Protein AF-A0A5S4FRE8-F1 (afdb_monomer)

Organism: NCBI:txid103838

pLDDT: mean 89.12, std 17.04, range [29.25, 98.88]

Mean predicted aligned error: 7.67 Å

Sequence (215 aa):
MIMRVVAGAAAGFIVFSGTAAADPITAAELIANDLYKAGKLAKTSCTAKKGTTKAATEKYIRTLVGCLGKAWRKDAVKVEISYHKDGKKKYKSWPFVTGEGIYVGLADDWVKTKNELPVFHAMASVYGEVVQVQTGIATAAKTLDYGGDEKLLEQQERRYSYQQDCLAGAAAKALGRPAKGWKLKGNQLYWFDQGYKAGGPSACNTWKASASKVA

Structure (mmCIF, N/CA/C/O backbone):
data_AF-A0A5S4FRE8-F1
#
_entry.id   AF-A0A5S4FRE8-F1
#
loop_
_atom_site.group_PDB
_atom_site.id
_atom_site.type_symbol
_atom_site.label_atom_id
_atom_site.label_alt_id
_atom_site.label_comp_id
_atom_site.label_asym_id
_atom_site.label_entity_id
_atom_site.label_seq_id
_atom_site.pdbx_PDB_ins_code
_atom_site.Cartn_x
_atom_site.Cartn_y
_atom_site.Cartn_z
_atom_site.occupancy
_atom_site.B_iso_or_equiv
_atom_site.auth_seq_id
_atom_site.auth_comp_id
_atom_site.auth_asym_id
_atom_site.auth_atom_id
_atom_site.pdbx_PDB_model_num
ATOM 1 N N . MET A 1 1 ? 19.347 59.392 -56.491 1.00 36.81 1 MET A N 1
ATOM 2 C CA . MET A 1 1 ? 19.377 58.005 -57.016 1.00 36.81 1 MET A CA 1
AT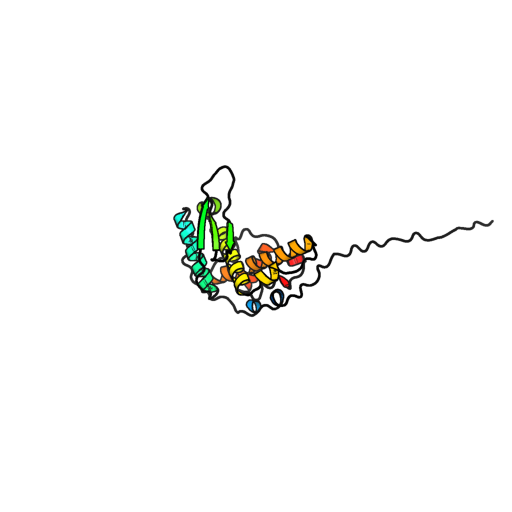OM 3 C C . MET A 1 1 ? 20.790 57.494 -56.767 1.00 36.81 1 MET A C 1
ATOM 5 O O . MET A 1 1 ? 21.702 58.148 -57.232 1.00 36.81 1 MET A O 1
ATOM 9 N N . ILE A 1 2 ? 21.096 56.484 -55.954 1.00 37.16 2 ILE A N 1
ATOM 10 C CA . ILE A 1 2 ? 20.452 55.194 -55.679 1.00 37.16 2 ILE A CA 1
ATOM 11 C C . ILE A 1 2 ? 20.718 54.832 -54.201 1.00 37.16 2 ILE A C 1
ATOM 13 O O . ILE A 1 2 ? 21.856 54.908 -53.747 1.00 37.16 2 ILE A O 1
ATOM 17 N N . MET A 1 3 ? 19.673 54.437 -53.465 1.00 29.25 3 MET A N 1
ATOM 18 C CA . MET A 1 3 ? 19.779 53.797 -52.146 1.00 29.25 3 MET A CA 1
ATOM 19 C C . MET A 1 3 ? 20.327 52.375 -52.317 1.00 29.25 3 MET A C 1
ATOM 21 O O . MET A 1 3 ? 19.825 51.624 -53.150 1.00 29.25 3 MET A O 1
ATOM 25 N N . ARG A 1 4 ? 21.309 51.977 -51.502 1.00 35.88 4 ARG A N 1
ATOM 26 C CA . ARG A 1 4 ? 21.661 50.566 -51.297 1.00 35.88 4 ARG A CA 1
ATOM 27 C C . ARG A 1 4 ? 21.275 50.165 -49.879 1.00 35.88 4 ARG A C 1
ATOM 29 O O . ARG A 1 4 ? 21.897 50.583 -48.910 1.00 35.88 4 ARG A O 1
ATOM 36 N N . VAL A 1 5 ? 20.204 49.384 -49.802 1.00 41.38 5 VAL A N 1
ATOM 37 C CA . VAL A 1 5 ? 19.723 48.687 -48.609 1.00 41.38 5 VAL A CA 1
ATOM 38 C C . VAL A 1 5 ? 20.681 47.532 -48.321 1.00 41.38 5 VAL A C 1
ATOM 40 O O . VAL A 1 5 ? 20.896 46.688 -49.189 1.00 41.38 5 VAL A O 1
ATOM 43 N N . VAL A 1 6 ? 21.250 47.487 -47.117 1.00 46.06 6 VAL A N 1
ATOM 44 C CA . VAL A 1 6 ? 21.934 46.295 -46.602 1.00 46.06 6 VAL A CA 1
ATOM 45 C C . VAL A 1 6 ? 20.900 45.483 -45.828 1.00 46.06 6 VAL A C 1
ATOM 47 O O . VAL A 1 6 ? 20.432 45.900 -44.772 1.00 46.06 6 VAL A O 1
ATOM 50 N N . ALA A 1 7 ? 20.520 44.339 -46.391 1.00 44.25 7 ALA A N 1
ATOM 51 C CA . ALA A 1 7 ? 19.817 43.269 -45.697 1.00 44.25 7 ALA A CA 1
ATOM 52 C C . ALA A 1 7 ? 20.855 42.266 -45.169 1.00 44.25 7 ALA A C 1
ATOM 54 O O . ALA A 1 7 ? 21.810 41.952 -45.878 1.00 44.25 7 ALA A O 1
ATOM 55 N N . GLY A 1 8 ? 20.677 41.750 -43.949 1.00 38.62 8 GLY A N 1
ATOM 56 C CA . GLY A 1 8 ? 21.620 40.786 -43.374 1.00 38.62 8 GLY A CA 1
ATOM 57 C C . GLY A 1 8 ? 21.205 40.203 -42.024 1.00 38.62 8 GLY A C 1
ATOM 58 O O . GLY A 1 8 ? 21.810 40.524 -41.014 1.00 38.62 8 GLY A O 1
ATOM 59 N N . ALA A 1 9 ? 20.159 39.372 -42.055 1.00 43.47 9 ALA A N 1
ATOM 60 C CA . ALA A 1 9 ? 19.826 38.256 -41.157 1.00 43.47 9 ALA A CA 1
ATOM 61 C C . ALA A 1 9 ? 20.097 38.382 -39.637 1.00 43.47 9 ALA A C 1
ATOM 63 O O . ALA A 1 9 ? 21.183 38.086 -39.143 1.00 43.47 9 ALA A O 1
ATOM 64 N N . ALA A 1 10 ? 19.030 38.633 -38.871 1.00 45.00 10 ALA A N 1
ATOM 65 C CA . ALA A 1 10 ? 18.949 38.203 -37.478 1.00 45.00 10 ALA A CA 1
ATOM 66 C C . ALA A 1 10 ? 18.818 36.668 -37.441 1.00 45.00 10 ALA A C 1
ATOM 68 O O . ALA A 1 10 ? 17.774 36.118 -37.793 1.00 45.00 10 ALA A O 1
ATOM 69 N N . ALA A 1 11 ? 19.884 35.970 -37.047 1.00 50.75 11 ALA A N 1
ATOM 70 C CA . ALA A 1 11 ? 19.830 34.545 -36.746 1.00 50.75 11 ALA A CA 1
ATOM 71 C C . ALA A 1 11 ? 18.976 34.342 -35.484 1.00 50.75 11 ALA A C 1
ATOM 73 O O . ALA A 1 11 ? 19.415 34.605 -34.364 1.00 50.75 11 ALA A O 1
ATOM 74 N N . GLY A 1 12 ? 17.724 33.926 -35.673 1.00 45.12 12 GLY A N 1
ATOM 75 C CA . GLY A 1 12 ? 16.844 33.534 -34.582 1.00 45.12 12 GLY A CA 1
ATOM 76 C C . GLY A 1 12 ? 17.385 32.279 -33.904 1.00 45.12 12 GLY A C 1
ATOM 77 O O . GLY A 1 12 ? 17.397 31.205 -34.501 1.00 45.12 12 GLY A O 1
ATOM 78 N N . PHE A 1 13 ? 17.809 32.406 -32.648 1.00 47.31 13 PHE A N 1
ATOM 79 C CA . PHE A 1 13 ? 17.979 31.259 -31.765 1.00 47.31 13 PHE A CA 1
ATOM 80 C C . PHE A 1 13 ? 16.599 30.638 -31.527 1.00 47.31 13 PHE A C 1
ATOM 82 O O . PHE A 1 13 ? 15.819 31.116 -30.703 1.00 47.31 13 PHE A O 1
ATOM 89 N N . ILE A 1 14 ? 16.282 29.572 -32.263 1.00 48.44 14 ILE A N 1
ATOM 90 C CA . ILE A 1 14 ? 15.184 28.679 -31.900 1.00 48.44 14 ILE A CA 1
ATOM 91 C C . ILE A 1 14 ? 15.650 27.939 -30.648 1.00 48.44 14 ILE A C 1
ATOM 93 O O . ILE A 1 14 ? 16.371 26.945 -30.719 1.00 48.44 14 ILE A O 1
ATOM 97 N N . VAL A 1 15 ? 15.264 28.454 -29.482 1.00 46.41 15 VAL A N 1
ATOM 98 C CA . VAL A 1 15 ? 15.324 27.693 -28.239 1.00 46.41 15 VAL A CA 1
ATOM 99 C C . VAL A 1 15 ? 14.286 26.588 -28.387 1.00 46.41 15 VAL A C 1
ATOM 101 O O . VAL A 1 15 ? 13.097 26.801 -28.155 1.00 46.41 15 VAL A O 1
ATOM 104 N N . PHE A 1 16 ? 14.719 25.404 -28.821 1.00 45.34 16 PHE A N 1
ATOM 105 C CA . PHE A 1 16 ? 13.930 24.199 -28.626 1.00 45.34 16 PHE A CA 1
ATOM 106 C C . PHE A 1 16 ? 13.780 24.028 -27.116 1.00 45.34 16 PHE A C 1
ATOM 108 O O . PHE A 1 16 ? 14.682 23.551 -26.432 1.00 45.34 16 PHE A O 1
ATOM 115 N N . SER A 1 17 ? 12.634 24.448 -26.581 1.00 48.47 17 SER A N 1
ATOM 116 C CA . SER A 1 17 ? 12.147 23.987 -25.289 1.00 48.47 17 SER A CA 1
ATOM 117 C C . SER A 1 17 ? 11.817 22.506 -25.446 1.00 48.47 17 SER A C 1
ATOM 119 O O . SER A 1 17 ? 10.658 22.124 -25.586 1.00 48.47 17 SER A O 1
ATOM 121 N N . GLY A 1 18 ? 12.853 21.668 -25.515 1.00 42.59 18 GLY A N 1
ATOM 122 C CA . GLY A 1 18 ? 12.693 20.234 -25.404 1.00 42.59 18 GLY A CA 1
ATOM 123 C C . GLY A 1 18 ? 12.021 19.986 -24.066 1.00 42.59 18 GLY A C 1
ATOM 124 O O . GLY A 1 18 ? 12.625 20.184 -23.014 1.00 42.59 18 GLY A O 1
ATOM 125 N N . THR A 1 19 ? 10.747 19.601 -24.091 1.00 45.06 19 THR A N 1
ATOM 126 C CA . THR A 1 19 ? 10.165 18.861 -22.980 1.00 45.06 19 THR A CA 1
ATOM 127 C C . THR A 1 19 ? 11.124 17.712 -22.733 1.00 45.06 19 THR A C 1
ATOM 129 O O . THR A 1 19 ? 11.264 16.868 -23.618 1.00 45.06 19 THR A O 1
ATOM 132 N N . ALA A 1 20 ? 11.836 17.730 -21.606 1.00 47.81 20 ALA A N 1
ATOM 133 C CA . ALA A 1 20 ? 12.673 16.620 -21.187 1.00 47.81 20 ALA A CA 1
ATOM 134 C C . ALA A 1 20 ? 11.762 15.392 -21.099 1.00 47.81 20 ALA A C 1
ATOM 136 O O . ALA A 1 20 ? 11.024 15.203 -20.130 1.00 47.81 20 ALA A O 1
ATOM 137 N N . ALA A 1 21 ? 11.710 14.622 -22.182 1.00 49.38 21 ALA A N 1
ATOM 138 C CA . ALA A 1 21 ? 11.146 13.299 -22.158 1.00 49.38 21 ALA A CA 1
ATOM 139 C C . ALA A 1 21 ? 12.103 12.526 -21.262 1.00 49.38 21 ALA A C 1
ATOM 141 O O . ALA A 1 21 ? 13.250 12.313 -21.639 1.00 49.38 21 ALA A O 1
ATOM 142 N N . ALA A 1 22 ? 11.662 12.223 -20.040 1.00 56.53 22 ALA A N 1
ATOM 143 C CA . ALA A 1 22 ? 12.383 11.310 -19.171 1.00 56.53 22 ALA A CA 1
ATOM 144 C C . ALA A 1 22 ? 12.731 10.067 -19.996 1.00 56.53 22 ALA A C 1
ATOM 146 O O . ALA A 1 22 ? 11.837 9.522 -20.659 1.00 56.53 22 ALA A O 1
ATOM 147 N N . ASP A 1 23 ? 14.005 9.673 -19.990 1.00 60.84 23 ASP A N 1
ATOM 148 C CA . ASP A 1 23 ? 14.452 8.499 -20.727 1.00 60.84 23 ASP A CA 1
ATOM 149 C C . ASP A 1 23 ? 13.537 7.310 -20.402 1.00 60.84 23 ASP A C 1
ATOM 151 O O . ASP A 1 23 ? 13.121 7.127 -19.247 1.00 60.84 23 ASP A O 1
ATOM 155 N N . PRO A 1 24 ? 13.138 6.523 -21.415 1.00 70.44 24 PRO A N 1
ATOM 156 C CA . PRO A 1 24 ? 12.216 5.425 -21.197 1.00 70.44 24 PRO A CA 1
ATOM 157 C C . PRO A 1 24 ? 12.827 4.435 -20.203 1.00 70.44 24 PRO A C 1
ATOM 159 O O . PRO A 1 24 ? 13.940 3.955 -20.389 1.00 70.44 24 PRO A O 1
ATOM 162 N N . ILE A 1 25 ? 12.078 4.096 -19.151 1.00 83.19 25 ILE A N 1
ATOM 163 C CA . ILE A 1 25 ? 12.500 3.090 -18.172 1.00 83.19 25 ILE A CA 1
ATOM 164 C C . ILE A 1 25 ? 12.567 1.735 -18.878 1.00 83.19 25 ILE A C 1
ATOM 166 O O . ILE A 1 25 ? 11.541 1.214 -19.320 1.00 83.19 25 ILE A O 1
ATOM 170 N N . THR A 1 26 ? 13.765 1.161 -18.982 1.00 85.12 26 THR A N 1
ATOM 1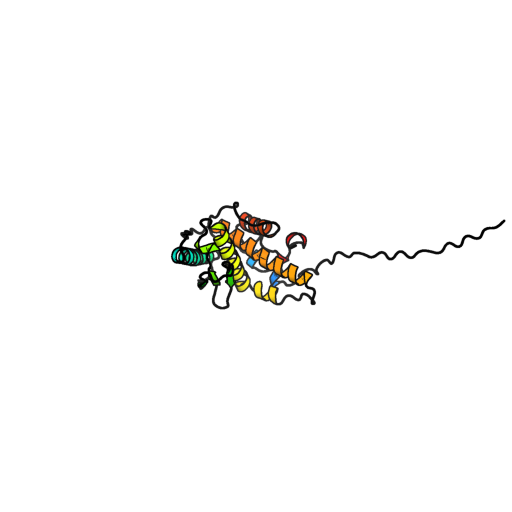71 C CA . THR A 1 26 ? 14.003 -0.104 -19.700 1.00 85.12 26 THR A CA 1
ATOM 172 C C . THR A 1 26 ? 14.194 -1.312 -18.781 1.00 85.12 26 THR A C 1
ATOM 174 O O . THR A 1 26 ? 14.112 -2.442 -19.260 1.00 85.12 26 THR A O 1
ATOM 177 N N . ALA A 1 27 ? 14.392 -1.106 -17.472 1.00 90.81 27 ALA A N 1
ATOM 178 C CA . ALA A 1 27 ? 14.620 -2.179 -16.500 1.00 90.81 27 ALA A CA 1
ATOM 179 C C . ALA A 1 27 ? 13.470 -3.206 -16.498 1.00 90.81 27 ALA A C 1
ATOM 181 O O . ALA A 1 27 ? 12.323 -2.889 -16.154 1.00 90.81 27 ALA A O 1
ATOM 182 N N . ALA A 1 28 ? 13.777 -4.447 -16.886 1.00 91.94 28 ALA A N 1
ATOM 183 C CA . ALA A 1 28 ? 12.792 -5.506 -17.104 1.00 91.94 28 ALA A CA 1
ATOM 184 C C . ALA A 1 28 ? 12.031 -5.867 -15.817 1.00 91.94 28 ALA A C 1
ATOM 186 O O . ALA A 1 28 ? 10.822 -6.103 -15.853 1.00 91.94 28 ALA A O 1
ATOM 187 N N . GLU A 1 29 ? 12.709 -5.819 -14.674 1.00 94.31 29 GLU A N 1
ATOM 188 C CA . GLU A 1 29 ? 12.168 -6.045 -13.334 1.00 94.31 29 GLU A CA 1
ATOM 189 C C . GLU A 1 29 ? 11.052 -5.058 -12.984 1.00 94.31 29 GLU A C 1
ATOM 191 O O . GLU A 1 29 ? 10.167 -5.392 -12.196 1.00 94.31 29 GLU A O 1
ATOM 196 N N . LEU A 1 30 ? 11.065 -3.864 -13.587 1.00 96.19 30 LEU A N 1
ATOM 197 C CA . LEU A 1 30 ? 10.068 -2.818 -1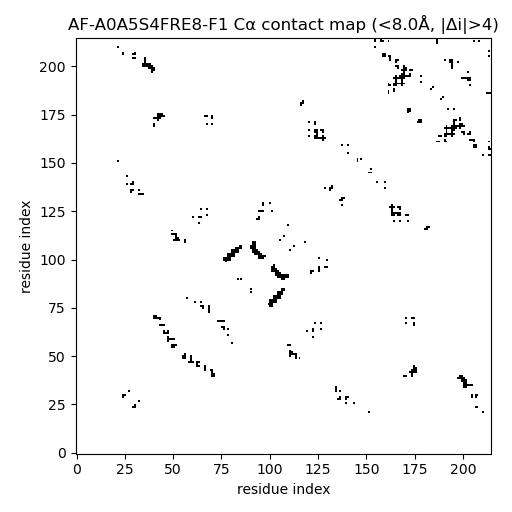3.378 1.00 96.19 30 LEU A CA 1
ATOM 198 C C . LEU A 1 30 ? 8.937 -2.899 -14.404 1.00 96.19 30 LEU A C 1
ATOM 200 O O . LEU A 1 30 ? 7.762 -2.808 -14.037 1.00 96.19 30 LEU A O 1
ATOM 204 N N . ILE A 1 31 ? 9.266 -3.108 -15.682 1.00 95.69 31 ILE A N 1
ATOM 205 C CA . ILE A 1 31 ? 8.301 -2.985 -16.788 1.00 95.69 31 ILE A CA 1
ATOM 206 C C . ILE A 1 31 ? 7.669 -4.317 -17.223 1.00 95.69 31 ILE A C 1
ATOM 208 O O . ILE A 1 31 ? 6.589 -4.314 -17.826 1.00 95.69 31 ILE A O 1
ATOM 212 N N . ALA A 1 32 ? 8.308 -5.450 -16.937 1.00 96.31 32 ALA A N 1
ATOM 213 C CA . ALA A 1 32 ? 7.908 -6.792 -17.370 1.00 96.31 32 ALA A CA 1
ATOM 214 C C . ALA A 1 32 ? 7.792 -7.801 -16.209 1.00 96.31 32 ALA A C 1
ATOM 216 O O . ALA A 1 32 ? 7.712 -9.003 -16.456 1.00 96.31 32 ALA A O 1
ATOM 217 N N . ASN A 1 33 ? 7.733 -7.312 -14.965 1.00 97.69 33 ASN A N 1
ATOM 218 C CA . ASN A 1 33 ? 7.598 -8.132 -13.761 1.00 97.69 33 ASN A CA 1
ATOM 219 C C . ASN A 1 33 ? 6.416 -9.118 -13.834 1.00 97.69 33 ASN A C 1
ATOM 221 O O . ASN A 1 33 ? 5.310 -8.752 -14.250 1.00 97.69 33 ASN A O 1
ATOM 225 N N . ASP A 1 34 ? 6.615 -10.344 -13.348 1.00 97.31 34 ASP A N 1
ATOM 226 C CA . ASP A 1 34 ? 5.570 -11.374 -13.320 1.00 97.31 34 ASP A CA 1
ATOM 227 C C . ASP A 1 34 ? 4.375 -11.008 -12.434 1.00 97.31 34 ASP A C 1
ATOM 229 O O . ASP A 1 34 ? 3.267 -11.496 -12.674 1.00 97.31 34 ASP A O 1
ATOM 233 N N . LEU A 1 35 ? 4.548 -10.078 -11.485 1.00 97.56 35 LEU A N 1
ATOM 234 C CA . LEU A 1 35 ? 3.447 -9.497 -10.719 1.00 97.56 35 LEU A CA 1
ATOM 235 C C . LEU A 1 35 ? 2.301 -9.032 -11.629 1.00 97.56 35 LEU A C 1
ATOM 237 O O . LEU A 1 35 ? 1.140 -9.255 -11.305 1.00 97.56 35 LEU A O 1
ATOM 241 N N . TYR A 1 36 ? 2.593 -8.438 -12.790 1.00 97.88 36 TYR A N 1
ATOM 242 C CA . TYR A 1 36 ? 1.556 -7.912 -13.687 1.00 97.88 36 TYR A CA 1
ATOM 243 C C . TYR A 1 36 ? 0.791 -8.994 -14.455 1.00 97.88 36 TYR A C 1
ATOM 245 O O . TYR A 1 36 ? -0.260 -8.712 -15.028 1.00 97.88 36 TYR A O 1
ATOM 253 N N . LYS 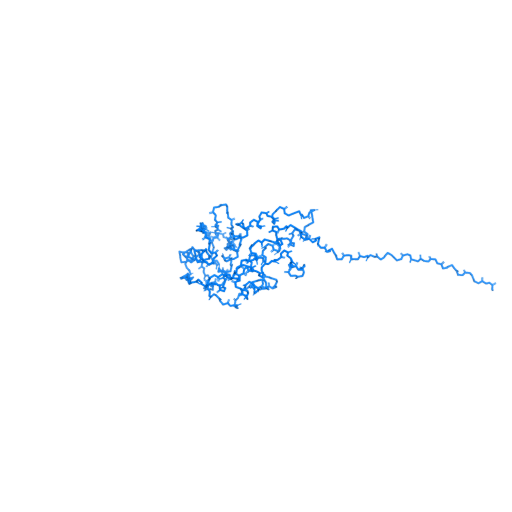A 1 37 ? 1.298 -10.229 -14.474 1.00 96.81 37 LYS A N 1
ATOM 254 C CA . LYS A 1 37 ? 0.620 -11.385 -15.076 1.00 96.81 37 LYS A CA 1
ATOM 255 C C . LYS A 1 37 ? -0.282 -12.098 -14.068 1.00 96.81 37 LYS A C 1
ATOM 257 O O . LYS A 1 37 ? -1.088 -12.942 -14.458 1.00 96.81 37 LYS A O 1
ATOM 262 N N . ALA A 1 38 ? -0.155 -11.778 -12.779 1.00 95.38 38 ALA A N 1
ATOM 263 C CA . ALA A 1 38 ? -0.958 -12.400 -11.743 1.00 95.38 38 ALA A CA 1
ATOM 264 C C . ALA A 1 38 ? -2.447 -12.056 -11.906 1.00 95.38 38 ALA A C 1
ATOM 266 O O . ALA A 1 38 ? -2.833 -10.940 -12.266 1.00 95.38 38 ALA A O 1
ATOM 267 N N . GLY A 1 39 ? -3.290 -13.052 -11.629 1.00 94.50 39 GLY A N 1
ATOM 268 C CA . GLY A 1 39 ? -4.738 -12.925 -11.720 1.00 94.50 39 GLY A CA 1
ATOM 269 C C . GLY A 1 39 ? -5.344 -12.025 -10.641 1.00 94.50 39 GLY A C 1
ATOM 270 O O . GLY A 1 39 ? -4.664 -11.430 -9.804 1.00 94.50 39 GLY A O 1
ATOM 271 N N . LYS A 1 40 ? -6.677 -11.955 -10.644 1.00 97.75 40 LYS A N 1
ATOM 272 C CA . LYS A 1 40 ? -7.436 -11.236 -9.615 1.00 97.75 40 LYS A CA 1
ATOM 273 C C . LYS A 1 40 ? -7.161 -11.823 -8.231 1.00 97.75 40 LYS A C 1
ATOM 275 O O . LYS A 1 40 ? -7.046 -13.040 -8.074 1.00 97.75 40 LYS A O 1
ATOM 280 N N . LEU A 1 41 ? -7.137 -10.956 -7.228 1.00 97.88 41 LEU A N 1
ATOM 281 C CA . LEU A 1 41 ? -7.057 -11.370 -5.835 1.00 97.88 41 LEU A CA 1
ATOM 282 C C . LEU A 1 41 ? -8.319 -12.132 -5.434 1.00 97.88 41 LEU A C 1
ATOM 284 O O . LEU A 1 41 ? -9.430 -11.824 -5.878 1.00 97.88 41 LEU A O 1
ATOM 288 N N . ALA A 1 42 ? -8.147 -13.118 -4.557 1.00 92.31 42 ALA A N 1
ATOM 289 C CA . ALA A 1 42 ? -9.271 -13.869 -4.024 1.00 92.31 42 ALA A CA 1
ATOM 290 C C . ALA A 1 42 ? -10.144 -12.959 -3.152 1.00 92.31 42 ALA A C 1
ATOM 292 O O . ALA A 1 42 ? -9.643 -12.241 -2.278 1.00 92.31 42 ALA A O 1
ATOM 293 N N . LYS A 1 43 ? -11.466 -13.025 -3.348 1.00 96.75 43 LYS A N 1
ATOM 294 C CA . LYS A 1 43 ? -12.410 -12.370 -2.438 1.00 96.75 43 LYS A CA 1
ATOM 295 C C . LYS A 1 43 ? -12.199 -12.941 -1.038 1.00 96.75 43 LYS A C 1
ATOM 297 O O . LYS A 1 43 ? -12.373 -14.136 -0.819 1.00 96.75 43 LYS A O 1
ATOM 302 N N . THR A 1 44 ? -11.826 -12.078 -0.104 1.00 96.94 44 THR A N 1
ATOM 303 C CA . THR A 1 44 ? -11.378 -12.470 1.229 1.00 96.94 44 THR A CA 1
ATOM 304 C C . THR A 1 44 ? -12.270 -11.811 2.265 1.00 96.94 44 THR A C 1
ATOM 306 O O . THR A 1 44 ? -12.343 -10.586 2.352 1.00 96.94 44 THR A O 1
ATOM 309 N N . SER A 1 45 ? -12.960 -12.625 3.067 1.00 94.19 45 SER A N 1
ATOM 310 C CA . SER A 1 45 ? -13.693 -12.108 4.223 1.00 94.19 45 SER A CA 1
ATOM 311 C C . SER A 1 45 ? -12.700 -11.555 5.243 1.00 94.19 45 SER A C 1
ATOM 313 O O . SER A 1 45 ? -11.751 -12.244 5.624 1.00 94.19 45 SER A O 1
ATOM 315 N N . CYS A 1 46 ? -12.910 -10.314 5.682 1.00 95.94 46 CYS A N 1
ATOM 316 C CA . CYS A 1 46 ? -12.065 -9.672 6.678 1.00 95.94 46 CYS A CA 1
ATOM 317 C C . CYS A 1 46 ? -12.901 -9.175 7.854 1.00 95.94 46 CYS A C 1
ATOM 319 O O . CYS A 1 46 ? -13.746 -8.295 7.707 1.00 95.94 46 CYS A O 1
ATOM 321 N N . THR A 1 47 ? -12.632 -9.721 9.038 1.00 92.81 47 THR A N 1
ATOM 322 C CA . THR A 1 47 ? -13.346 -9.401 10.283 1.00 92.81 47 THR A CA 1
ATOM 323 C C . THR A 1 47 ? -12.777 -8.180 11.009 1.00 92.81 47 THR A C 1
ATOM 325 O O . THR A 1 47 ? -13.245 -7.844 12.098 1.00 92.81 47 THR A O 1
ATOM 328 N N . ALA A 1 48 ? -11.776 -7.508 10.430 1.00 94.06 48 ALA A N 1
ATOM 329 C CA . ALA A 1 48 ? -11.183 -6.308 11.001 1.00 94.06 48 ALA A CA 1
ATOM 330 C C . ALA A 1 48 ? -12.243 -5.204 11.138 1.00 94.06 48 ALA A C 1
ATOM 332 O O . ALA A 1 48 ? -12.838 -4.772 10.150 1.00 94.06 48 ALA A O 1
ATOM 333 N N . LYS A 1 49 ? -12.457 -4.746 12.375 1.00 94.44 49 LYS A N 1
ATOM 334 C CA . LYS A 1 49 ? -13.359 -3.641 12.716 1.00 94.44 49 LYS A CA 1
ATOM 335 C C . LYS A 1 49 ? -12.564 -2.536 13.390 1.00 94.44 49 LYS A C 1
ATOM 337 O O . LYS A 1 49 ? -11.901 -2.788 14.399 1.00 94.44 49 LYS A O 1
ATOM 342 N N . LYS A 1 50 ? -12.620 -1.323 12.844 1.00 95.38 50 LYS A N 1
ATOM 343 C CA . LYS A 1 50 ? -11.948 -0.170 13.441 1.00 95.38 50 LYS A CA 1
ATOM 344 C C . LYS A 1 50 ? -12.706 0.297 14.688 1.00 95.38 50 LYS A C 1
ATOM 346 O O . LYS A 1 50 ? -13.889 0.608 14.614 1.00 95.38 50 LYS A O 1
ATOM 351 N N . GLY A 1 51 ? -12.018 0.364 15.828 1.00 95.56 51 GLY A N 1
ATOM 352 C CA . GLY A 1 51 ? -12.497 1.056 17.035 1.00 95.56 51 GLY A CA 1
ATOM 353 C C . GLY A 1 51 ? -11.762 2.378 17.263 1.00 95.56 51 GLY A C 1
ATOM 354 O O . GLY A 1 51 ? -10.850 2.699 16.510 1.00 95.56 51 GLY A O 1
ATOM 355 N N . THR A 1 52 ? -12.116 3.136 18.302 1.00 96.00 52 THR A N 1
ATOM 356 C CA . THR A 1 52 ? -11.532 4.467 18.593 1.00 96.00 52 THR A CA 1
ATOM 357 C C . THR A 1 52 ? -10.602 4.493 19.811 1.00 96.00 52 THR A C 1
ATOM 359 O O . THR A 1 52 ? -10.395 5.532 20.432 1.00 96.00 52 THR A O 1
ATOM 362 N N . THR A 1 53 ? -10.070 3.334 20.203 1.00 96.12 53 THR A N 1
ATOM 363 C CA . THR A 1 53 ? -9.075 3.206 21.277 1.00 96.12 53 THR A CA 1
ATOM 364 C C . THR A 1 53 ? -7.757 2.695 20.707 1.00 96.12 53 THR A C 1
ATOM 366 O O . THR A 1 53 ? -7.736 2.098 19.624 1.00 96.12 53 THR A O 1
ATOM 369 N N . LYS A 1 54 ? -6.651 2.905 21.433 1.00 95.75 54 LYS A N 1
ATOM 370 C CA . LYS A 1 54 ? -5.329 2.378 21.057 1.00 95.75 54 LYS A CA 1
ATOM 371 C C . LYS A 1 54 ? -5.401 0.869 20.798 1.00 95.75 54 LYS A C 1
ATOM 373 O O . LYS A 1 54 ? -5.149 0.432 19.680 1.00 95.75 54 LYS A O 1
ATOM 378 N N . ALA A 1 55 ? -5.862 0.100 21.787 1.00 97.62 55 ALA A N 1
ATOM 379 C CA . ALA A 1 55 ? -5.960 -1.357 21.695 1.00 97.62 55 ALA A CA 1
ATOM 380 C C . ALA A 1 55 ? -6.859 -1.826 20.536 1.00 97.62 55 ALA A C 1
ATOM 382 O O . ALA A 1 55 ? -6.509 -2.754 19.807 1.00 97.62 55 ALA A O 1
ATOM 383 N N . ALA A 1 56 ? -8.002 -1.166 20.311 1.00 97.94 56 ALA A N 1
ATOM 384 C CA . ALA A 1 56 ? -8.877 -1.513 19.192 1.00 97.94 56 ALA A CA 1
ATOM 385 C C . ALA A 1 56 ? -8.240 -1.192 17.829 1.00 97.94 56 ALA A C 1
ATOM 387 O O . ALA A 1 56 ? -8.442 -1.930 16.866 1.00 97.94 56 ALA A O 1
ATOM 388 N N . THR A 1 57 ? -7.456 -0.116 17.742 1.00 97.81 57 THR A N 1
ATOM 389 C CA . THR A 1 57 ? -6.749 0.275 16.514 1.00 97.81 57 THR A CA 1
ATOM 390 C C . THR A 1 57 ? -5.595 -0.674 16.210 1.00 97.81 57 THR A C 1
ATOM 392 O O . THR A 1 57 ? -5.471 -1.127 15.077 1.00 97.81 57 THR A O 1
ATOM 395 N N . GLU A 1 58 ? -4.813 -1.061 17.216 1.00 98.31 58 GLU A N 1
ATOM 396 C CA . GLU A 1 58 ? -3.762 -2.075 17.076 1.00 98.31 58 GLU A CA 1
ATOM 397 C C . GLU A 1 58 ? -4.335 -3.423 16.626 1.00 98.31 58 GLU A C 1
ATOM 399 O O . GLU A 1 58 ? -3.833 -4.033 15.680 1.00 98.31 58 GLU A O 1
ATOM 404 N N . LYS A 1 59 ? -5.439 -3.865 17.247 1.00 98.50 59 LYS A N 1
ATOM 405 C CA . LYS A 1 59 ? -6.146 -5.086 16.839 1.00 98.50 59 LYS A CA 1
ATOM 406 C C . LYS A 1 59 ? -6.637 -4.996 15.395 1.00 98.50 59 LYS A C 1
ATOM 408 O O . LYS A 1 59 ? -6.486 -5.963 14.646 1.00 98.50 59 LYS A O 1
ATOM 413 N N . TYR A 1 60 ? -7.205 -3.856 14.999 1.00 98.50 60 TYR A N 1
ATOM 414 C CA . TYR A 1 60 ? -7.633 -3.609 13.623 1.00 98.50 60 TYR A CA 1
ATOM 415 C C . TYR A 1 60 ? -6.465 -3.743 12.641 1.00 98.50 60 TYR A C 1
ATOM 417 O O . TYR A 1 60 ? -6.578 -4.517 11.696 1.00 98.50 60 TYR A O 1
ATOM 425 N N . ILE A 1 61 ? -5.338 -3.069 12.899 1.00 98.56 61 ILE A N 1
ATOM 426 C CA . ILE A 1 61 ? -4.142 -3.095 12.042 1.00 98.56 61 ILE A CA 1
ATOM 427 C C . ILE A 1 61 ? -3.631 -4.529 11.865 1.00 98.56 61 ILE A C 1
ATOM 429 O O . ILE A 1 61 ? -3.473 -4.991 10.738 1.00 98.56 61 ILE A O 1
ATOM 433 N N . ARG A 1 62 ? -3.431 -5.267 12.965 1.00 98.56 62 ARG A N 1
ATOM 434 C CA . ARG A 1 62 ? -2.917 -6.649 12.921 1.00 98.56 62 ARG A CA 1
ATOM 435 C C . ARG A 1 62 ? -3.862 -7.589 12.174 1.00 98.56 62 ARG A C 1
ATOM 437 O O . ARG A 1 62 ? -3.426 -8.375 11.337 1.00 98.56 62 ARG A O 1
ATOM 444 N N . THR A 1 63 ? -5.164 -7.479 12.443 1.00 98.50 63 THR A N 1
ATOM 445 C CA . THR A 1 63 ? -6.183 -8.289 11.758 1.00 98.50 63 THR A CA 1
ATOM 446 C C . THR A 1 63 ? -6.221 -7.963 10.266 1.00 98.50 63 THR A C 1
ATOM 448 O O . THR A 1 63 ? -6.280 -8.872 9.442 1.00 98.50 63 THR A O 1
ATOM 451 N N . LEU A 1 64 ? -6.150 -6.676 9.911 1.00 98.56 64 LEU A N 1
ATOM 452 C CA . LEU A 1 64 ? -6.155 -6.215 8.527 1.00 98.56 64 LEU A CA 1
ATOM 453 C C . LEU A 1 64 ? -4.939 -6.736 7.751 1.00 98.56 64 LEU A C 1
ATOM 455 O O . LEU A 1 64 ? -5.122 -7.262 6.658 1.00 98.56 64 LEU A O 1
ATOM 459 N N . VAL A 1 65 ? -3.730 -6.668 8.318 1.00 98.50 65 VAL A N 1
ATOM 460 C CA . VAL A 1 65 ? -2.519 -7.231 7.687 1.00 98.50 65 VAL A CA 1
ATOM 461 C C . VAL A 1 65 ? -2.667 -8.735 7.444 1.00 98.50 65 VAL A C 1
ATOM 463 O O . VAL A 1 65 ? -2.332 -9.217 6.364 1.00 98.50 65 VAL A O 1
ATOM 466 N N . GLY A 1 66 ? -3.269 -9.472 8.383 1.00 98.19 66 GLY A N 1
ATOM 467 C CA . GLY A 1 66 ? -3.604 -10.884 8.177 1.00 98.19 66 GLY A CA 1
ATOM 468 C C . GLY A 1 66 ? -4.599 -11.116 7.029 1.00 98.19 66 GLY A C 1
ATOM 469 O O . GLY A 1 66 ? -4.440 -12.055 6.250 1.00 98.19 66 GLY A O 1
ATOM 470 N N . CYS A 1 67 ? -5.614 -10.258 6.881 1.00 98.25 67 CYS A N 1
ATOM 471 C CA . CYS A 1 67 ? -6.543 -10.322 5.748 1.00 98.25 67 CYS A CA 1
ATOM 472 C C . CYS A 1 67 ? -5.849 -10.027 4.411 1.00 98.25 67 CYS A C 1
ATOM 474 O O . CYS A 1 67 ? -6.126 -10.697 3.418 1.00 98.25 67 CYS A O 1
ATOM 476 N N . LEU A 1 68 ? -4.955 -9.035 4.388 1.00 98.19 68 LEU A N 1
ATOM 477 C CA . LEU A 1 68 ? -4.179 -8.676 3.204 1.00 98.19 68 LEU A CA 1
ATOM 478 C C . LEU A 1 68 ? -3.278 -9.842 2.780 1.00 98.19 68 LEU A C 1
ATOM 480 O O . LEU A 1 68 ? -3.317 -10.229 1.615 1.00 98.19 68 LEU A O 1
ATOM 484 N N . GLY A 1 69 ? -2.579 -10.488 3.719 1.00 97.25 69 GLY A N 1
ATOM 485 C CA . GLY A 1 69 ? -1.772 -11.675 3.416 1.00 97.25 69 GLY A CA 1
ATOM 486 C C . GLY A 1 69 ? -2.570 -12.828 2.824 1.00 97.25 69 GLY A C 1
ATOM 487 O O . GLY A 1 69 ? -2.152 -13.412 1.827 1.00 97.25 69 GLY A O 1
ATOM 488 N N . LYS A 1 70 ? -3.780 -13.088 3.333 1.00 97.50 70 LYS A N 1
ATOM 489 C CA . LYS A 1 70 ? -4.684 -14.082 2.731 1.00 97.50 70 LYS A CA 1
ATOM 490 C C . LYS A 1 70 ? -5.095 -13.708 1.305 1.00 97.50 70 LYS A C 1
ATOM 492 O O . LYS A 1 70 ? -5.044 -14.561 0.422 1.00 97.50 70 LYS A O 1
ATOM 497 N N . ALA A 1 71 ? -5.470 -12.450 1.066 1.00 97.19 71 ALA A N 1
ATOM 498 C CA . ALA A 1 71 ? -5.887 -11.988 -0.259 1.00 97.19 71 ALA A CA 1
ATOM 499 C C . ALA A 1 71 ? -4.755 -12.081 -1.295 1.00 97.19 71 ALA A C 1
ATOM 501 O O . ALA A 1 71 ? -5.000 -12.472 -2.438 1.00 97.19 71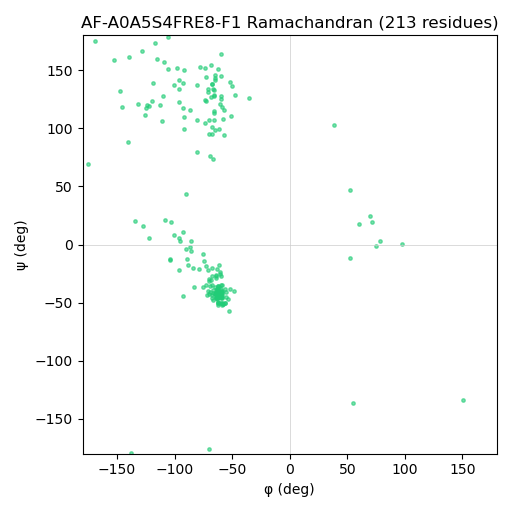 ALA A O 1
ATOM 502 N N . TRP A 1 72 ? -3.525 -11.773 -0.877 1.00 96.50 72 TRP A N 1
ATOM 503 C CA . TRP A 1 72 ? -2.317 -11.836 -1.702 1.00 96.50 72 TRP A CA 1
ATOM 504 C C . TRP A 1 72 ? -1.643 -13.215 -1.734 1.00 96.50 72 TRP A C 1
ATOM 506 O O . TRP A 1 72 ? -0.663 -13.381 -2.458 1.00 96.50 72 TRP A O 1
ATOM 516 N N . ARG A 1 73 ? -2.164 -14.205 -0.991 1.00 93.88 73 ARG A N 1
ATOM 517 C CA . ARG A 1 73 ? -1.572 -15.548 -0.824 1.00 93.88 73 ARG A CA 1
ATOM 518 C C . ARG A 1 73 ? -0.102 -15.486 -0.393 1.00 93.88 73 ARG A C 1
ATOM 520 O O . ARG A 1 73 ? 0.755 -16.140 -0.981 1.00 93.88 73 ARG A O 1
ATOM 527 N N . LYS A 1 74 ? 0.183 -14.653 0.604 1.00 89.88 74 LYS A N 1
ATOM 528 C CA . LYS A 1 74 ? 1.522 -14.448 1.161 1.00 89.88 74 LYS A CA 1
ATOM 529 C C . LYS A 1 74 ? 1.634 -15.034 2.557 1.00 89.88 74 LYS A C 1
ATOM 531 O O . LYS A 1 74 ? 0.633 -15.164 3.267 1.00 89.88 74 LYS A O 1
ATOM 536 N N . ASP A 1 75 ? 2.872 -15.322 2.937 1.00 90.44 75 ASP A N 1
ATOM 537 C CA . ASP A 1 75 ? 3.222 -15.700 4.299 1.00 90.44 75 ASP A CA 1
ATOM 538 C C . ASP A 1 75 ? 2.856 -14.601 5.300 1.00 90.44 75 ASP A C 1
ATOM 540 O O . ASP A 1 75 ? 2.588 -13.442 4.954 1.00 90.44 75 ASP A O 1
ATOM 544 N N . ALA A 1 76 ? 2.824 -14.983 6.574 1.00 92.81 76 ALA A N 1
ATOM 545 C CA . ALA A 1 76 ? 2.515 -14.063 7.651 1.00 92.81 76 ALA A CA 1
ATOM 546 C C . ALA A 1 76 ? 3.532 -12.910 7.691 1.00 92.81 76 ALA A C 1
ATOM 548 O O . ALA A 1 76 ? 4.736 -13.122 7.809 1.00 92.81 76 ALA A O 1
ATOM 549 N N . VAL A 1 77 ? 3.024 -11.677 7.644 1.00 96.62 77 VAL A N 1
ATOM 550 C CA . VAL A 1 77 ? 3.828 -10.456 7.767 1.00 96.62 77 VAL A CA 1
ATOM 551 C C . VAL A 1 77 ? 3.780 -9.985 9.217 1.00 96.62 77 VAL A C 1
ATOM 553 O O . VAL A 1 77 ? 2.696 -9.745 9.760 1.00 96.62 77 VAL A O 1
ATOM 556 N N . LYS A 1 78 ? 4.948 -9.850 9.854 1.00 97.31 78 LYS A N 1
ATOM 557 C CA . LYS A 1 78 ? 5.059 -9.306 11.214 1.00 97.31 78 LYS A CA 1
ATOM 558 C C . LYS A 1 78 ? 4.619 -7.844 11.218 1.00 97.31 78 LYS A C 1
ATOM 560 O O . LYS A 1 78 ? 4.895 -7.098 10.282 1.00 97.31 78 LYS A O 1
ATOM 565 N N . VAL A 1 79 ? 3.950 -7.435 12.293 1.00 98.38 79 VAL A N 1
ATOM 566 C CA . VAL A 1 79 ? 3.578 -6.035 12.515 1.00 98.38 79 VAL A CA 1
ATOM 567 C C . VAL A 1 79 ? 4.124 -5.576 13.855 1.00 98.38 79 VAL A C 1
ATOM 569 O O . VAL A 1 79 ? 3.750 -6.116 14.902 1.00 98.38 79 VAL A O 1
ATOM 572 N N . GLU A 1 80 ? 4.962 -4.554 13.828 1.00 98.25 80 GLU A N 1
ATOM 573 C CA . GLU A 1 80 ? 5.383 -3.812 15.007 1.00 98.25 80 GLU A CA 1
ATOM 574 C C . GLU A 1 80 ? 4.594 -2.506 15.093 1.00 98.25 80 GLU A C 1
ATOM 576 O O . GLU A 1 80 ? 4.354 -1.849 14.083 1.00 98.25 80 GLU A O 1
ATOM 581 N N . ILE A 1 81 ? 4.137 -2.146 16.293 1.00 97.88 81 ILE A N 1
ATOM 582 C CA . ILE A 1 81 ? 3.364 -0.922 16.501 1.00 97.88 81 ILE A CA 1
ATOM 583 C C . ILE A 1 81 ? 3.951 -0.180 17.691 1.00 97.88 81 ILE A C 1
ATOM 585 O O . ILE A 1 81 ? 3.960 -0.702 18.805 1.00 97.88 81 ILE A O 1
ATOM 589 N N . SER A 1 82 ? 4.389 1.050 17.449 1.00 95.19 82 SER A N 1
ATOM 590 C CA . SER A 1 82 ? 4.877 1.970 18.472 1.00 95.19 82 SER A CA 1
ATOM 591 C C . SER A 1 82 ? 3.911 3.136 18.593 1.00 95.19 82 SER A C 1
ATOM 593 O O . SER A 1 82 ? 3.661 3.847 17.624 1.00 95.19 82 SER A O 1
ATOM 595 N N . TYR A 1 83 ? 3.332 3.324 19.779 1.00 91.56 83 TYR A N 1
ATOM 596 C CA . TYR A 1 83 ? 2.381 4.408 20.008 1.00 91.56 83 TYR A CA 1
ATOM 597 C C . TYR A 1 83 ? 3.077 5.659 20.538 1.00 91.56 83 TYR A C 1
ATOM 599 O O . TYR A 1 83 ? 3.595 5.656 21.656 1.00 91.56 83 TYR A O 1
ATOM 607 N N . HIS A 1 84 ? 3.008 6.746 19.778 1.00 85.12 84 HIS A N 1
ATOM 608 C CA . HIS A 1 84 ? 3.499 8.052 20.195 1.00 85.12 84 HIS A CA 1
ATOM 609 C C . HIS A 1 84 ? 2.353 8.826 20.846 1.00 85.12 84 HIS A C 1
ATOM 611 O O . HIS A 1 84 ? 1.489 9.390 20.174 1.00 85.12 84 HIS A O 1
ATOM 617 N N . LYS A 1 85 ? 2.331 8.823 22.183 1.00 69.31 85 LYS A N 1
ATOM 618 C CA . LYS A 1 85 ? 1.413 9.660 22.961 1.00 69.31 85 LYS A CA 1
ATOM 619 C C . LYS A 1 85 ? 1.861 11.116 22.825 1.00 69.31 85 LYS A C 1
ATOM 621 O O . LYS A 1 85 ? 3.045 11.398 22.980 1.00 69.31 85 LYS A O 1
ATOM 626 N N . ASP A 1 86 ? 0.914 11.998 22.518 1.00 59.69 86 ASP A N 1
ATOM 627 C CA . ASP A 1 86 ? 1.123 13.421 22.239 1.00 59.69 86 ASP A CA 1
ATOM 628 C C . ASP A 1 86 ? 2.239 14.079 23.069 1.00 59.69 86 ASP A C 1
ATOM 630 O O . ASP A 1 86 ? 2.219 14.084 24.301 1.00 59.69 86 ASP A O 1
ATOM 634 N N . GLY A 1 87 ? 3.169 14.715 22.360 1.00 47.09 87 GLY A N 1
ATOM 635 C CA . GLY A 1 87 ? 4.172 15.608 22.919 1.00 47.09 87 GLY A CA 1
ATOM 636 C C . GLY A 1 87 ? 4.356 16.799 21.991 1.00 47.09 87 GLY A C 1
ATOM 637 O O . GLY A 1 87 ? 5.199 16.741 21.107 1.00 47.09 87 GLY A O 1
ATOM 638 N N . LYS A 1 88 ? 3.549 17.857 22.174 1.00 52.03 88 LYS A N 1
ATOM 639 C CA . LYS A 1 88 ? 3.652 19.228 21.605 1.00 52.03 88 LYS A CA 1
ATOM 640 C C . LYS A 1 88 ? 3.796 19.393 20.070 1.00 52.03 88 LYS A C 1
ATOM 642 O O . LYS A 1 88 ? 3.606 20.500 19.574 1.00 52.03 88 LYS A O 1
ATOM 647 N N . LYS A 1 89 ? 4.062 18.336 19.299 1.00 56.09 89 LYS A N 1
ATOM 648 C CA . LYS A 1 89 ? 4.120 18.287 17.832 1.00 56.09 89 LYS A CA 1
ATOM 649 C C . LYS A 1 89 ? 3.062 17.309 17.323 1.00 56.09 89 LYS A C 1
ATOM 651 O O . LYS A 1 89 ? 2.873 16.243 17.898 1.00 56.09 89 LYS A O 1
ATOM 656 N N . LYS A 1 90 ? 2.384 17.683 16.234 1.00 66.88 90 LYS A N 1
ATOM 657 C CA . LYS A 1 90 ? 1.334 16.898 15.565 1.00 66.88 90 LYS A CA 1
ATOM 658 C C . LYS A 1 90 ? 1.937 15.658 14.885 1.00 66.88 90 LYS A C 1
ATOM 660 O O . LYS A 1 90 ? 2.113 15.661 13.668 1.00 66.88 90 LYS A O 1
ATOM 665 N N . TYR A 1 91 ? 2.282 14.625 15.649 1.00 81.81 91 TYR A N 1
ATOM 666 C CA . TYR A 1 91 ? 2.649 13.329 15.078 1.00 81.81 91 TYR A CA 1
ATOM 667 C C . TYR A 1 91 ? 1.420 12.720 14.395 1.00 81.81 91 TYR A C 1
ATOM 669 O O . TYR A 1 91 ? 0.336 12.668 14.977 1.00 81.81 91 TYR A O 1
ATOM 677 N N . LYS A 1 92 ? 1.581 12.300 13.140 1.00 90.50 92 LYS A N 1
ATOM 678 C CA . LYS A 1 92 ? 0.575 11.533 12.401 1.00 90.50 92 LYS A CA 1
ATOM 679 C C . LYS A 1 92 ? 1.025 10.091 12.309 1.00 90.50 92 LYS A C 1
ATOM 681 O O . LYS A 1 92 ? 2.226 9.823 12.298 1.00 90.50 92 LYS A O 1
ATOM 686 N N . SER A 1 93 ? 0.062 9.188 12.229 1.00 94.94 93 SER A N 1
ATOM 687 C CA . SER A 1 93 ? 0.370 7.778 12.090 1.00 94.94 93 SER A CA 1
ATOM 688 C C . SER A 1 93 ? 1.003 7.506 10.728 1.00 94.94 93 SER A C 1
ATOM 690 O O . SER A 1 93 ? 0.557 8.047 9.713 1.00 94.94 93 SER A O 1
ATOM 692 N N . TRP A 1 94 ? 2.034 6.668 10.708 1.00 95.38 94 TRP A N 1
ATOM 693 C CA . TRP A 1 94 ? 2.800 6.368 9.504 1.00 95.38 94 TRP A CA 1
ATOM 694 C C . TRP A 1 94 ? 3.271 4.910 9.508 1.00 95.38 94 TRP A C 1
ATOM 696 O O . TRP A 1 94 ? 4.011 4.516 10.418 1.00 95.38 94 TRP A O 1
ATOM 706 N N . PRO A 1 95 ? 2.841 4.091 8.533 1.00 97.94 95 PRO A N 1
ATOM 707 C CA . PRO A 1 95 ? 3.380 2.756 8.342 1.00 97.94 95 PRO A CA 1
ATOM 708 C C . PRO A 1 95 ? 4.556 2.758 7.353 1.00 97.94 95 PRO A C 1
ATOM 710 O O . PRO A 1 95 ? 4.576 3.553 6.418 1.00 97.94 95 PRO A O 1
ATOM 713 N N . PHE A 1 96 ? 5.502 1.835 7.512 1.00 96.56 96 PHE A N 1
ATOM 714 C CA . PHE A 1 96 ? 6.535 1.558 6.507 1.00 96.56 96 PHE A CA 1
ATOM 715 C C . PHE A 1 96 ? 7.026 0.109 6.597 1.00 96.56 96 PHE A C 1
ATOM 717 O O . PHE A 1 96 ? 6.857 -0.555 7.626 1.00 96.56 96 PHE A O 1
ATOM 724 N N . VAL A 1 97 ? 7.617 -0.392 5.512 1.00 97.19 97 VAL A N 1
ATOM 725 C CA . VAL A 1 97 ? 8.218 -1.730 5.466 1.00 97.19 97 VAL A CA 1
ATOM 726 C C . VAL A 1 97 ? 9.610 -1.715 6.104 1.00 97.19 97 VAL A C 1
ATOM 728 O O . VAL A 1 97 ? 10.414 -0.817 5.868 1.00 97.19 97 VAL A O 1
ATOM 731 N N . THR A 1 98 ? 9.904 -2.732 6.909 1.00 95.75 98 THR A N 1
ATOM 732 C CA . THR A 1 98 ? 11.225 -3.019 7.481 1.00 95.75 98 THR A CA 1
ATOM 733 C C . THR A 1 98 ? 11.728 -4.368 6.971 1.00 95.75 98 THR A C 1
ATOM 735 O O . THR A 1 98 ? 10.983 -5.124 6.348 1.00 95.75 98 THR A O 1
ATOM 738 N N . GLY A 1 99 ? 12.979 -4.723 7.283 1.00 90.50 99 GLY A N 1
ATOM 739 C CA . GLY A 1 99 ? 13.496 -6.067 6.997 1.00 90.50 99 GLY A CA 1
ATOM 740 C C . GLY A 1 99 ? 12.742 -7.196 7.717 1.00 90.50 99 GLY A C 1
ATOM 741 O O . GLY A 1 99 ? 12.835 -8.346 7.303 1.00 90.50 99 GLY A O 1
ATOM 742 N N . GLU A 1 100 ? 11.972 -6.883 8.764 1.00 90.69 100 GLU A N 1
ATOM 743 C CA . GLU A 1 100 ? 11.234 -7.871 9.559 1.00 90.69 100 GLU A CA 1
ATOM 744 C C . GLU A 1 100 ? 9.728 -7.915 9.258 1.00 90.69 100 GLU A C 1
ATOM 746 O O . GLU A 1 100 ? 9.048 -8.840 9.703 1.00 90.69 100 GLU A O 1
ATOM 751 N N . GLY A 1 101 ? 9.175 -6.926 8.548 1.00 96.12 101 GLY A N 1
ATOM 752 C CA . GLY A 1 101 ? 7.738 -6.824 8.292 1.00 96.12 101 GLY A CA 1
ATOM 753 C C . GLY A 1 101 ? 7.268 -5.382 8.123 1.00 96.12 101 GLY A C 1
ATOM 754 O O . GLY A 1 101 ? 7.875 -4.606 7.396 1.00 96.12 101 GLY A O 1
ATOM 755 N N . ILE A 1 102 ? 6.163 -5.019 8.774 1.00 98.50 102 ILE A N 1
ATOM 756 C CA . ILE A 1 102 ? 5.616 -3.656 8.759 1.00 98.50 102 ILE A CA 1
ATOM 757 C C . ILE A 1 102 ? 5.794 -3.029 10.140 1.00 98.50 102 ILE A C 1
ATOM 759 O O . ILE A 1 102 ? 5.341 -3.587 11.142 1.00 98.50 102 ILE A O 1
ATOM 763 N N . TYR A 1 103 ? 6.383 -1.840 10.187 1.00 98.44 103 TYR A N 1
ATOM 764 C CA . TYR A 1 103 ? 6.347 -0.977 11.361 1.00 98.44 103 TYR A CA 1
ATOM 765 C C . TYR A 1 103 ? 5.221 0.045 11.219 1.00 98.44 103 TYR A C 1
ATOM 767 O O . TYR A 1 103 ? 4.999 0.590 10.138 1.00 98.44 103 TYR A O 1
ATOM 775 N N . VAL A 1 104 ? 4.526 0.337 12.317 1.00 98.38 104 VAL A N 1
ATOM 776 C CA . VAL A 1 104 ? 3.533 1.409 12.395 1.00 98.38 104 VAL A CA 1
ATOM 777 C C . VAL A 1 104 ? 3.868 2.340 13.552 1.00 98.38 104 VAL A C 1
ATOM 779 O O . VAL A 1 104 ? 3.702 1.983 14.721 1.00 98.38 104 VAL A O 1
ATOM 782 N N . GLY A 1 105 ? 4.260 3.571 13.219 1.00 96.19 105 GLY A N 1
ATOM 783 C CA . GLY A 1 105 ? 4.210 4.679 14.164 1.00 96.19 105 GLY A CA 1
ATOM 784 C C . GLY A 1 105 ? 2.749 5.068 14.331 1.00 96.19 105 GLY A C 1
ATOM 785 O O . GLY A 1 105 ? 2.160 5.632 13.416 1.00 96.19 105 GLY A O 1
ATOM 786 N N . LEU A 1 106 ? 2.131 4.704 15.451 1.00 95.69 106 LEU A N 1
ATOM 787 C CA . LEU A 1 106 ? 0.717 4.942 15.721 1.00 95.69 106 LEU A CA 1
ATOM 788 C C . LEU A 1 106 ? 0.543 6.219 16.545 1.00 95.69 106 LEU A C 1
ATOM 790 O O . LEU A 1 106 ? 1.207 6.407 17.563 1.00 95.69 106 LEU A O 1
ATOM 794 N N . ALA A 1 107 ? -0.397 7.062 16.138 1.00 94.31 107 ALA A N 1
ATOM 795 C CA . ALA A 1 107 ? -0.734 8.312 16.800 1.00 94.31 107 ALA A CA 1
ATOM 796 C C . ALA A 1 107 ? -2.257 8.524 16.872 1.00 94.31 107 ALA A C 1
ATOM 798 O O . ALA A 1 107 ? -3.073 7.696 16.447 1.00 94.31 107 ALA A O 1
ATOM 799 N N . ASP A 1 108 ? -2.641 9.655 17.457 1.00 92.56 108 ASP A N 1
ATOM 800 C CA . ASP A 1 108 ? -4.028 9.987 17.767 1.00 92.56 108 ASP A CA 1
ATOM 801 C C . ASP A 1 108 ? -4.928 10.146 16.537 1.00 92.56 108 ASP A C 1
ATOM 803 O O . ASP A 1 108 ? -6.132 9.912 16.628 1.00 92.56 108 ASP A O 1
ATOM 807 N N . ASP A 1 109 ? -4.375 10.496 15.377 1.00 92.94 109 ASP A N 1
ATOM 808 C CA . ASP A 1 109 ? -5.136 10.633 14.135 1.00 92.94 109 ASP A CA 1
ATOM 809 C C . ASP A 1 109 ? -5.778 9.306 13.703 1.00 92.94 109 ASP A C 1
ATOM 811 O O . ASP A 1 109 ? -6.953 9.279 13.328 1.00 92.94 109 ASP A O 1
ATOM 815 N N . TRP A 1 110 ? -5.054 8.191 13.825 1.00 95.38 110 TRP A N 1
ATOM 816 C CA . TRP A 1 110 ? -5.612 6.864 13.579 1.00 95.38 110 TRP A CA 1
ATOM 817 C C . TRP A 1 110 ? -6.356 6.326 14.788 1.00 95.38 110 TRP A C 1
ATOM 819 O O . TRP A 1 110 ? -7.380 5.672 14.610 1.00 95.38 110 TRP A O 1
ATOM 829 N N . VAL A 1 111 ? -5.898 6.583 16.014 1.00 95.06 111 VAL A N 1
ATOM 830 C CA . VAL A 1 111 ? -6.591 6.080 17.209 1.00 95.06 111 VAL A CA 1
ATOM 831 C C . VAL A 1 111 ? -7.988 6.684 17.339 1.00 95.06 111 VAL A C 1
ATOM 833 O O . VAL A 1 111 ? -8.942 5.939 17.551 1.00 95.06 111 VAL A O 1
ATOM 836 N N . LYS A 1 112 ? -8.137 7.998 17.150 1.00 93.69 112 LYS A N 1
ATOM 837 C CA . LYS A 1 112 ? -9.390 8.727 17.394 1.00 93.69 112 LYS A CA 1
ATOM 838 C C . LYS A 1 112 ? -10.329 8.770 16.183 1.00 93.69 112 LYS A C 1
ATOM 840 O O . LYS A 1 112 ? -11.515 9.053 16.360 1.00 93.69 112 LYS A O 1
ATOM 845 N N . THR A 1 113 ? -9.857 8.492 14.962 1.00 93.69 113 THR A N 1
ATOM 846 C CA . THR A 1 113 ? -10.735 8.516 13.777 1.00 93.69 113 THR A CA 1
ATOM 847 C C . THR A 1 113 ? -11.801 7.419 13.830 1.00 93.69 113 THR A C 1
ATOM 849 O O . THR A 1 113 ? -11.511 6.243 14.061 1.00 93.69 113 THR A O 1
ATOM 852 N N . LYS A 1 114 ? -13.049 7.811 13.548 1.00 94.81 114 LYS A N 1
ATOM 853 C CA . LYS A 1 114 ? -14.171 6.893 13.293 1.00 94.81 114 LYS A CA 1
ATOM 854 C C . LYS A 1 114 ? -14.211 6.408 11.840 1.00 94.81 114 LYS A C 1
ATOM 856 O O . LYS A 1 114 ? -14.840 5.397 11.553 1.00 94.81 114 LYS A O 1
ATOM 861 N N . ASN A 1 115 ? -13.566 7.129 10.920 1.00 94.94 115 ASN A N 1
ATOM 862 C CA . ASN A 1 115 ? -13.487 6.738 9.516 1.00 94.94 115 ASN A CA 1
ATOM 863 C C . ASN A 1 115 ? -12.287 5.805 9.318 1.00 94.94 115 ASN A C 1
ATOM 865 O O . ASN A 1 115 ? -11.144 6.228 9.506 1.00 94.94 115 ASN A O 1
ATOM 869 N N . GLU A 1 116 ? -12.552 4.556 8.938 1.00 95.88 116 GLU A N 1
ATOM 870 C CA . GLU A 1 116 ? -11.509 3.552 8.728 1.00 95.88 116 GLU A CA 1
ATOM 871 C C . GLU A 1 116 ? -10.777 3.681 7.391 1.00 95.88 116 GLU A C 1
ATOM 873 O O . GLU A 1 116 ? -9.658 3.190 7.288 1.00 95.88 116 GLU A O 1
ATOM 878 N N . LEU A 1 117 ? -11.363 4.334 6.379 1.00 97.19 117 LEU A N 1
ATOM 879 C CA . LEU A 1 117 ? -10.821 4.319 5.015 1.00 97.19 117 LEU A CA 1
ATOM 880 C C . LEU A 1 117 ? -9.392 4.883 4.924 1.00 97.19 117 LEU A C 1
ATOM 882 O O . LEU A 1 117 ? -8.572 4.252 4.265 1.00 97.19 117 LEU A O 1
ATOM 886 N N . PRO A 1 118 ? -9.023 5.986 5.607 1.00 95.50 118 PRO A N 1
ATOM 887 C CA . PRO A 1 118 ? -7.636 6.453 5.601 1.00 95.50 118 PRO A CA 1
ATOM 888 C C . PRO A 1 118 ? -6.657 5.450 6.229 1.00 95.50 118 PRO A C 1
ATOM 890 O O . PRO A 1 118 ? -5.557 5.266 5.722 1.00 95.50 118 PRO A O 1
ATOM 893 N N . VAL A 1 119 ? -7.070 4.766 7.304 1.00 97.88 119 VAL A N 1
ATOM 894 C CA . VAL A 1 119 ? -6.244 3.749 7.979 1.00 97.88 119 VAL A CA 1
ATOM 895 C C . VAL A 1 119 ? -6.115 2.506 7.100 1.00 97.88 119 VAL A C 1
ATOM 897 O O . VAL A 1 119 ? -5.031 1.949 6.966 1.00 97.88 119 VAL A O 1
ATOM 900 N N . PHE A 1 120 ? -7.218 2.077 6.477 1.00 98.56 120 PHE A N 1
ATOM 901 C CA . PHE A 1 120 ? -7.217 0.975 5.521 1.00 98.56 120 PHE A CA 1
ATOM 902 C C . PHE A 1 120 ? -6.281 1.265 4.353 1.00 98.56 120 PHE A C 1
ATOM 904 O O . PHE A 1 120 ? -5.445 0.428 4.044 1.00 98.56 120 PHE A O 1
ATOM 911 N N . HIS A 1 121 ? -6.427 2.428 3.711 1.00 98.38 121 HIS A N 1
ATOM 912 C CA . HIS A 1 121 ? -5.646 2.794 2.531 1.00 98.38 121 HIS A CA 1
ATOM 913 C C . HIS A 1 121 ? -4.152 2.792 2.844 1.00 98.38 121 HIS A C 1
ATOM 915 O O . HIS A 1 121 ? -3.419 2.080 2.174 1.00 98.38 121 HIS A O 1
ATOM 921 N N . ALA A 1 122 ? -3.723 3.454 3.921 1.00 98.38 122 ALA A N 1
ATOM 922 C CA . ALA A 1 122 ? -2.316 3.464 4.309 1.00 98.38 122 ALA A CA 1
ATOM 923 C C . ALA A 1 122 ? -1.763 2.052 4.580 1.00 98.38 122 ALA A C 1
ATOM 925 O O . ALA A 1 122 ? -0.685 1.705 4.102 1.00 98.38 122 ALA A O 1
ATOM 926 N N . MET A 1 123 ? -2.520 1.208 5.294 1.00 98.69 123 MET A N 1
ATOM 927 C CA . MET A 1 123 ? -2.112 -0.176 5.560 1.00 98.69 123 MET A CA 1
ATOM 928 C C . MET A 1 123 ? -2.141 -1.067 4.308 1.00 98.69 123 MET A C 1
ATOM 930 O O . MET A 1 123 ? -1.352 -2.000 4.200 1.00 98.69 123 MET A O 1
ATOM 934 N N . ALA A 1 124 ? -3.041 -0.808 3.361 1.00 98.69 124 ALA A N 1
ATOM 935 C CA . ALA A 1 124 ? -3.107 -1.535 2.100 1.00 98.69 124 ALA A CA 1
ATOM 936 C C . ALA A 1 124 ? -1.991 -1.097 1.136 1.00 98.69 124 ALA A C 1
ATOM 938 O O . ALA A 1 124 ? -1.426 -1.955 0.463 1.00 98.69 124 ALA A O 1
ATOM 939 N N . SER A 1 125 ? -1.625 0.189 1.117 1.00 98.69 125 SER A N 1
ATOM 940 C CA . SER A 1 125 ? -0.508 0.714 0.322 1.00 98.69 125 SER A CA 1
ATOM 941 C C . SER A 1 125 ? 0.835 0.182 0.823 1.00 98.69 125 SER A C 1
ATOM 943 O O . SER A 1 125 ? 1.586 -0.372 0.027 1.00 98.69 125 SER A O 1
ATOM 945 N N . VAL A 1 126 ? 1.104 0.214 2.137 1.00 98.69 126 VAL A N 1
ATOM 946 C CA . VAL A 1 126 ? 2.339 -0.386 2.689 1.00 98.69 126 VAL A CA 1
ATOM 947 C C . VAL A 1 126 ? 2.379 -1.908 2.490 1.00 98.69 126 VAL A C 1
ATOM 949 O O . VAL A 1 126 ? 3.440 -2.497 2.336 1.00 98.69 126 VAL A O 1
ATOM 952 N N . TYR A 1 127 ? 1.228 -2.586 2.443 1.00 98.75 127 TYR A N 1
ATOM 953 C CA . TYR A 1 127 ? 1.205 -4.003 2.074 1.00 98.75 127 TYR A CA 1
ATOM 954 C C . TYR A 1 127 ? 1.475 -4.201 0.574 1.00 98.75 127 TYR A C 1
ATOM 956 O O . TYR A 1 127 ? 2.129 -5.165 0.184 1.00 98.75 127 TYR A O 1
ATOM 964 N N . GLY A 1 128 ? 1.016 -3.279 -0.276 1.00 98.50 128 GLY A N 1
ATOM 965 C CA . GLY A 1 128 ? 1.437 -3.197 -1.675 1.00 98.50 128 GLY A CA 1
ATOM 966 C C . GLY A 1 128 ? 2.956 -3.067 -1.804 1.00 98.50 128 GLY A C 1
ATOM 967 O O . GLY A 1 128 ? 3.551 -3.735 -2.645 1.00 98.50 128 GLY A O 1
ATOM 968 N N . GLU A 1 129 ? 3.592 -2.313 -0.909 1.00 98.50 129 GLU A N 1
ATOM 969 C CA . GLU A 1 129 ? 5.051 -2.245 -0.817 1.00 98.50 129 GLU A CA 1
ATOM 970 C C . GLU A 1 129 ? 5.686 -3.588 -0.436 1.00 98.50 129 GLU A C 1
ATOM 972 O O . GLU A 1 129 ? 6.647 -4.012 -1.073 1.00 98.50 129 GLU A O 1
ATOM 977 N N . VAL A 1 130 ? 5.115 -4.327 0.523 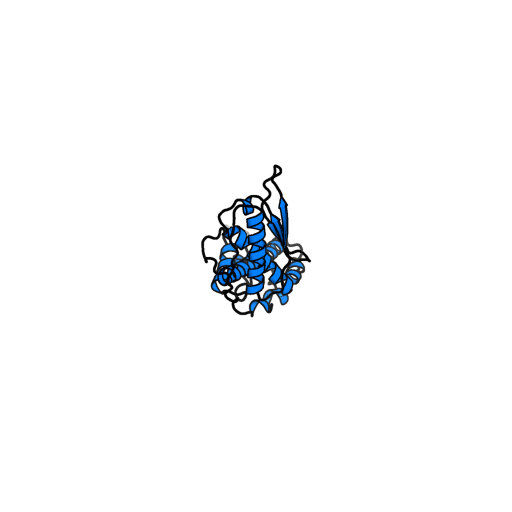1.00 98.25 130 VAL A N 1
ATOM 978 C CA . VAL A 1 130 ? 5.560 -5.704 0.822 1.00 98.25 130 VAL A CA 1
ATOM 979 C C . VAL A 1 130 ? 5.518 -6.580 -0.435 1.00 98.25 130 VAL A C 1
ATOM 981 O O . VAL A 1 130 ? 6.446 -7.351 -0.683 1.00 98.25 130 VAL A O 1
ATOM 984 N N . VAL A 1 131 ? 4.474 -6.447 -1.261 1.00 97.94 131 VAL A N 1
ATOM 985 C CA . VAL A 1 131 ? 4.390 -7.160 -2.543 1.00 97.94 131 VAL A CA 1
ATOM 986 C C . VAL A 1 131 ? 5.508 -6.713 -3.487 1.00 97.94 131 VAL A C 1
ATOM 988 O O . VAL A 1 131 ? 6.177 -7.579 -4.043 1.00 97.94 131 VAL A O 1
ATOM 991 N N . GLN A 1 132 ? 5.765 -5.407 -3.625 1.00 98.19 132 GLN A N 1
ATOM 992 C CA . GLN A 1 132 ? 6.859 -4.883 -4.456 1.00 98.19 132 GLN A CA 1
ATOM 993 C C . GLN A 1 132 ? 8.238 -5.390 -4.007 1.00 98.19 132 GLN A C 1
ATOM 995 O O . GLN A 1 132 ? 9.071 -5.717 -4.853 1.00 98.19 132 GLN A O 1
ATOM 1000 N N . VAL A 1 133 ? 8.486 -5.479 -2.696 1.00 96.75 133 VAL A N 1
ATOM 1001 C CA . VAL A 1 133 ? 9.724 -6.041 -2.132 1.00 96.75 133 VAL A CA 1
ATOM 1002 C C . VAL A 1 133 ? 9.864 -7.511 -2.515 1.00 96.75 133 VAL A C 1
ATOM 1004 O O . VAL A 1 133 ? 10.887 -7.919 -3.059 1.00 96.75 133 VAL A O 1
ATOM 1007 N N . GLN A 1 134 ? 8.816 -8.306 -2.302 1.00 95.69 134 GLN A N 1
ATOM 1008 C CA . GLN A 1 134 ? 8.839 -9.745 -2.576 1.00 95.69 134 GLN A CA 1
ATOM 1009 C C . GLN A 1 134 ? 8.934 -10.092 -4.067 1.00 95.69 134 GLN A C 1
ATOM 1011 O O . GLN A 1 134 ? 9.307 -11.213 -4.401 1.00 95.69 134 GLN A O 1
ATOM 1016 N N . THR A 1 135 ? 8.574 -9.172 -4.962 1.00 96.69 135 THR A N 1
ATOM 1017 C CA . THR A 1 135 ? 8.669 -9.370 -6.417 1.00 96.69 135 THR A CA 1
ATOM 1018 C C . THR A 1 135 ? 9.902 -8.706 -7.029 1.00 96.69 135 THR A C 1
ATOM 1020 O O . THR A 1 135 ? 9.996 -8.623 -8.252 1.00 96.69 135 THR A O 1
ATOM 1023 N N . GLY A 1 136 ? 10.826 -8.192 -6.209 1.00 97.12 136 GLY A N 1
ATOM 1024 C CA . GLY A 1 136 ? 12.064 -7.545 -6.659 1.00 97.12 136 GLY A CA 1
ATOM 1025 C C . GLY A 1 136 ? 11.890 -6.136 -7.236 1.00 97.12 136 GLY A C 1
ATOM 1026 O O . GLY A 1 136 ? 12.882 -5.492 -7.571 1.00 97.12 136 GLY A O 1
ATOM 1027 N N . ILE A 1 137 ? 10.659 -5.618 -7.305 1.00 98.06 137 ILE A N 1
ATOM 1028 C CA . ILE A 1 137 ? 10.379 -4.273 -7.826 1.00 98.06 137 ILE A CA 1
ATOM 1029 C C . ILE A 1 137 ? 11.003 -3.207 -6.930 1.00 98.06 137 ILE A C 1
ATOM 1031 O O . ILE A 1 137 ? 11.586 -2.261 -7.444 1.00 98.06 137 ILE A O 1
ATOM 1035 N N . ALA A 1 138 ? 10.904 -3.350 -5.605 1.00 96.62 138 ALA A N 1
ATOM 1036 C CA . ALA A 1 138 ? 11.456 -2.355 -4.685 1.00 96.62 138 ALA A CA 1
ATOM 1037 C C . ALA A 1 138 ? 12.980 -2.228 -4.827 1.00 96.62 138 ALA A C 1
ATOM 1039 O O . ALA A 1 138 ? 13.507 -1.118 -4.865 1.00 96.62 138 ALA A O 1
ATOM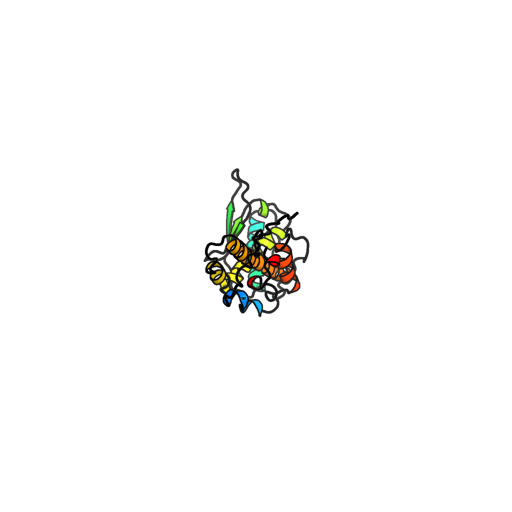 1040 N N . THR A 1 139 ? 13.679 -3.357 -4.976 1.00 96.56 139 THR A N 1
ATOM 1041 C CA . THR A 1 139 ? 15.123 -3.366 -5.238 1.00 96.56 139 THR A CA 1
ATOM 1042 C C . THR A 1 139 ? 15.432 -2.680 -6.562 1.00 96.56 139 THR A C 1
ATOM 1044 O O . THR A 1 139 ? 16.219 -1.740 -6.571 1.00 96.56 139 THR A O 1
ATOM 1047 N N . ALA A 1 140 ? 14.767 -3.083 -7.650 1.00 96.81 140 ALA A N 1
ATOM 1048 C CA . ALA A 1 140 ? 14.997 -2.503 -8.970 1.00 96.81 140 ALA A CA 1
ATOM 1049 C C . ALA A 1 140 ? 14.684 -0.998 -9.026 1.00 96.81 140 ALA A C 1
ATOM 1051 O O . ALA A 1 140 ? 15.400 -0.252 -9.682 1.00 96.81 140 ALA A O 1
ATOM 1052 N N . ALA A 1 141 ? 13.650 -0.542 -8.313 1.00 95.56 141 ALA A N 1
ATOM 1053 C CA . ALA A 1 141 ? 13.281 0.867 -8.224 1.00 95.56 141 ALA A CA 1
ATOM 1054 C C . ALA A 1 141 ? 14.344 1.680 -7.477 1.00 95.56 141 ALA A C 1
ATOM 1056 O O . ALA A 1 141 ? 14.715 2.759 -7.919 1.00 95.56 141 ALA A O 1
ATOM 1057 N N . LYS A 1 142 ? 14.862 1.148 -6.363 1.00 92.62 142 LYS A N 1
ATOM 1058 C CA . LYS A 1 142 ? 15.890 1.810 -5.549 1.00 92.62 142 LYS A CA 1
ATOM 1059 C C . LYS A 1 142 ? 17.243 1.906 -6.257 1.00 92.62 142 LYS A C 1
ATOM 1061 O O . LYS A 1 142 ? 18.010 2.819 -5.974 1.00 92.62 142 LYS A O 1
ATOM 1066 N N . THR A 1 143 ? 17.562 0.943 -7.117 1.00 93.00 143 THR A N 1
ATOM 1067 C CA . THR A 1 143 ? 18.825 0.908 -7.869 1.00 93.00 143 THR A CA 1
ATOM 1068 C C . THR A 1 143 ? 18.703 1.504 -9.266 1.00 93.00 143 THR A C 1
ATOM 1070 O O . THR A 1 143 ? 19.660 1.422 -10.033 1.00 93.00 143 THR A O 1
ATOM 1073 N N . LEU A 1 144 ? 17.533 2.036 -9.630 1.00 91.31 144 LEU A N 1
ATOM 1074 C CA . LEU A 1 144 ? 17.336 2.650 -10.931 1.00 91.31 144 LEU A CA 1
ATOM 1075 C C . LEU A 1 144 ? 18.166 3.932 -11.000 1.00 91.31 144 LEU A C 1
ATOM 1077 O O . LEU A 1 144 ? 18.076 4.794 -10.127 1.00 91.31 144 LEU A O 1
ATOM 1081 N N . ASP A 1 145 ? 18.990 4.039 -12.036 1.00 89.69 145 ASP A N 1
ATOM 1082 C CA . ASP A 1 145 ? 19.783 5.238 -12.249 1.00 89.69 145 ASP A CA 1
ATOM 1083 C C . ASP A 1 145 ? 18.864 6.414 -12.609 1.00 89.69 145 ASP A C 1
ATOM 1085 O O . ASP A 1 145 ? 17.902 6.283 -13.374 1.00 89.69 145 ASP A O 1
ATOM 1089 N N . TYR A 1 146 ? 19.155 7.570 -12.027 1.00 89.12 146 TYR A N 1
ATOM 1090 C CA . TYR A 1 146 ? 18.487 8.830 -12.326 1.00 89.12 146 TYR A CA 1
ATOM 1091 C C . TYR A 1 146 ? 19.478 9.902 -12.798 1.00 89.12 146 TYR A C 1
ATOM 1093 O O . TYR A 1 146 ? 19.087 11.052 -12.972 1.00 89.12 146 TYR A O 1
ATOM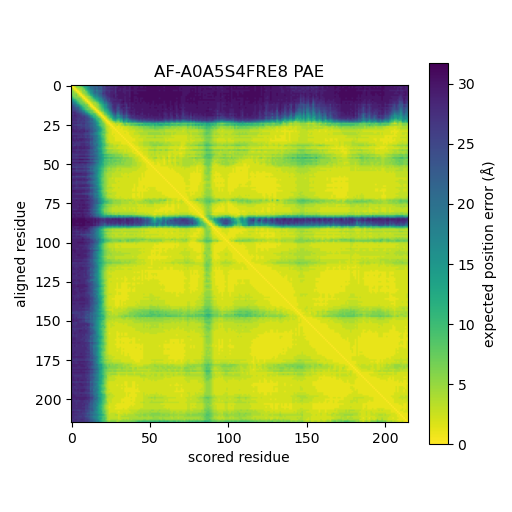 1101 N N . GLY A 1 147 ? 20.758 9.557 -12.995 1.00 87.69 147 GLY A N 1
ATOM 1102 C CA . GLY A 1 147 ? 21.773 10.436 -13.581 1.00 87.69 147 GLY A CA 1
ATOM 1103 C C . GLY A 1 147 ? 22.025 11.731 -12.803 1.00 87.69 147 GLY A C 1
ATOM 1104 O O . GLY A 1 147 ? 22.557 12.686 -13.361 1.00 87.69 147 GLY A O 1
ATOM 1105 N N . GLY A 1 148 ? 21.606 11.797 -11.535 1.00 88.94 148 GLY A N 1
ATOM 1106 C CA . GLY A 1 148 ? 21.619 13.030 -10.746 1.00 88.94 148 GLY A CA 1
ATOM 1107 C C . GLY A 1 148 ? 20.475 14.011 -11.048 1.00 88.94 148 GLY A C 1
ATOM 1108 O O . GLY A 1 148 ? 20.444 15.080 -10.446 1.00 88.94 148 GLY A O 1
ATOM 1109 N N . ASP A 1 149 ? 19.529 13.678 -11.933 1.00 90.75 149 ASP A N 1
ATOM 1110 C CA . ASP A 1 149 ? 18.352 14.505 -12.223 1.00 90.75 149 ASP A CA 1
ATOM 1111 C C . ASP A 1 149 ? 17.258 14.305 -11.159 1.00 90.75 149 ASP A C 1
ATOM 1113 O O . ASP A 1 149 ? 16.563 13.286 -11.116 1.00 90.75 149 ASP A O 1
ATOM 1117 N N . GLU A 1 150 ? 17.074 15.309 -10.301 1.00 91.56 150 GLU A N 1
ATOM 1118 C CA . GLU A 1 150 ? 16.062 15.299 -9.238 1.00 91.56 150 GLU A CA 1
ATOM 1119 C C . GLU A 1 150 ? 14.632 15.140 -9.774 1.00 91.56 150 GLU A C 1
ATOM 1121 O O . GLU A 1 150 ? 13.815 14.460 -9.157 1.00 91.56 150 GLU A O 1
ATOM 1126 N N . LYS A 1 151 ? 14.309 15.696 -10.948 1.00 90.25 151 LYS A N 1
ATOM 1127 C CA . LYS A 1 151 ? 12.964 15.549 -11.532 1.00 90.25 151 LYS A CA 1
ATOM 1128 C C . LYS A 1 151 ? 12.716 14.117 -11.977 1.00 90.25 151 LYS A C 1
ATOM 1130 O O . LYS A 1 151 ? 11.587 13.626 -11.886 1.00 90.25 151 LYS A O 1
ATOM 1135 N N . LEU A 1 152 ? 13.760 13.457 -12.472 1.00 89.62 152 LEU A N 1
ATOM 1136 C CA . LEU A 1 152 ? 13.699 12.047 -12.819 1.00 89.62 152 LEU A CA 1
ATOM 1137 C C . LEU A 1 152 ? 13.523 11.197 -11.557 1.00 89.62 152 LEU A C 1
ATOM 1139 O O . LEU A 1 152 ? 12.620 10.359 -11.535 1.00 89.62 152 LEU A O 1
ATOM 1143 N N . LEU A 1 153 ? 14.287 11.468 -10.494 1.00 91.62 153 LEU A N 1
ATOM 1144 C CA . LEU A 1 153 ? 14.130 10.798 -9.200 1.00 91.62 153 LEU A CA 1
ATOM 1145 C C . LEU A 1 153 ? 12.699 10.943 -8.657 1.00 91.62 153 LEU A C 1
ATOM 1147 O O . LEU A 1 153 ? 12.043 9.942 -8.376 1.00 91.62 153 LEU A O 1
ATOM 1151 N N . GLU A 1 154 ? 12.156 12.162 -8.611 1.00 93.19 154 GLU A N 1
ATOM 1152 C CA . GLU A 1 154 ? 10.781 12.399 -8.155 1.00 93.19 154 GLU A CA 1
ATOM 1153 C C . GLU A 1 154 ? 9.736 11.659 -9.008 1.00 93.19 154 GLU A C 1
ATOM 1155 O O . GLU A 1 154 ? 8.681 11.249 -8.514 1.00 93.19 154 GLU A O 1
ATOM 1160 N N . GLN A 1 155 ? 9.968 11.518 -10.317 1.00 93.12 155 GLN A N 1
ATOM 1161 C CA . GLN A 1 155 ? 9.075 10.747 -11.181 1.00 93.12 155 GLN A CA 1
ATOM 1162 C C . GLN A 1 155 ? 9.157 9.246 -10.860 1.00 93.12 155 GLN A C 1
ATOM 1164 O O . GLN A 1 155 ? 8.127 8.567 -10.837 1.00 93.12 155 GLN A O 1
ATOM 1169 N N . GLN A 1 156 ? 10.356 8.716 -10.606 1.00 94.38 156 GLN A N 1
ATOM 1170 C CA . GLN A 1 156 ? 10.559 7.318 -10.217 1.00 94.38 156 GLN A CA 1
ATOM 1171 C C . GLN A 1 156 ? 9.905 7.016 -8.857 1.00 94.38 156 GLN A C 1
ATOM 1173 O O . GLN A 1 156 ? 9.189 6.021 -8.725 1.00 94.38 156 GLN A O 1
ATOM 1178 N N . GLU A 1 157 ? 10.029 7.919 -7.883 1.00 95.44 157 GLU A N 1
ATOM 1179 C CA . GLU A 1 157 ? 9.344 7.819 -6.588 1.00 95.44 157 GLU A CA 1
ATOM 1180 C C . GLU A 1 157 ? 7.817 7.858 -6.740 1.00 95.44 157 GLU A C 1
ATOM 1182 O O . GLU A 1 157 ? 7.104 7.048 -6.138 1.00 95.44 157 GLU A O 1
ATOM 1187 N N . ARG A 1 158 ? 7.292 8.735 -7.610 1.00 96.94 158 ARG A N 1
ATOM 1188 C CA . ARG A 1 158 ? 5.858 8.776 -7.944 1.00 96.94 158 ARG A CA 1
ATOM 1189 C C . ARG A 1 158 ? 5.382 7.468 -8.573 1.00 96.94 158 ARG A C 1
ATOM 1191 O O . ARG A 1 158 ? 4.333 6.959 -8.183 1.00 96.94 158 ARG A O 1
ATOM 1198 N N . ARG A 1 159 ? 6.147 6.871 -9.496 1.00 97.81 159 ARG A N 1
ATOM 1199 C CA . ARG A 1 159 ? 5.833 5.548 -10.076 1.00 97.81 159 ARG A CA 1
ATOM 1200 C C . ARG A 1 159 ? 5.751 4.475 -8.996 1.00 97.81 159 ARG A C 1
ATOM 1202 O O . ARG A 1 159 ? 4.787 3.704 -8.989 1.00 97.81 159 ARG A O 1
ATOM 1209 N N . TYR A 1 160 ? 6.723 4.448 -8.088 1.00 98.00 160 TYR A N 1
ATOM 1210 C CA . TYR A 1 160 ? 6.767 3.497 -6.983 1.00 98.00 160 TYR A CA 1
ATOM 1211 C C . TYR A 1 160 ? 5.566 3.660 -6.040 1.00 98.00 160 TYR A C 1
ATOM 1213 O O . TYR A 1 160 ? 4.840 2.693 -5.801 1.00 98.00 160 TYR A O 1
ATOM 1221 N N . SER A 1 161 ? 5.293 4.888 -5.590 1.00 98.19 161 SER A N 1
ATOM 1222 C CA . SER A 1 161 ? 4.181 5.208 -4.686 1.00 98.19 161 SER A CA 1
ATOM 1223 C C . SER A 1 161 ? 2.811 4.941 -5.320 1.00 98.19 161 SER A C 1
ATOM 1225 O O . SER A 1 161 ? 1.962 4.279 -4.724 1.00 98.19 161 SER A O 1
ATOM 1227 N N . TYR A 1 162 ? 2.593 5.342 -6.572 1.00 98.75 162 TYR A N 1
ATOM 1228 C CA . TYR A 1 162 ? 1.315 5.100 -7.245 1.00 98.75 162 TYR A CA 1
ATOM 1229 C C . TYR A 1 162 ? 1.044 3.626 -7.529 1.00 98.75 162 TYR A C 1
ATOM 1231 O O . TYR A 1 162 ? -0.113 3.201 -7.583 1.00 98.75 162 TYR A O 1
ATOM 1239 N N . GLN A 1 163 ? 2.091 2.815 -7.674 1.00 98.75 163 GLN A N 1
ATOM 1240 C CA . GLN A 1 163 ? 1.910 1.376 -7.748 1.00 98.75 163 GLN A CA 1
ATOM 1241 C C . GLN A 1 163 ? 1.399 0.818 -6.416 1.00 98.75 163 GLN A C 1
ATOM 1243 O O . GLN A 1 163 ? 0.492 -0.012 -6.441 1.00 98.75 163 GLN A O 1
ATOM 1248 N N . GLN A 1 164 ? 1.883 1.314 -5.272 1.00 98.75 164 GLN A N 1
ATOM 1249 C CA . GLN A 1 164 ? 1.337 0.952 -3.958 1.00 98.75 164 GLN A CA 1
ATOM 1250 C C . GLN A 1 164 ? -0.151 1.301 -3.857 1.00 98.75 164 GLN A C 1
ATOM 1252 O O . GLN A 1 164 ? -0.945 0.460 -3.441 1.00 98.75 164 GLN A O 1
ATOM 1257 N N . ASP A 1 165 ? -0.556 2.493 -4.306 1.00 98.69 165 ASP A N 1
ATOM 1258 C CA . ASP A 1 165 ? -1.968 2.897 -4.313 1.00 98.69 165 ASP A CA 1
ATOM 1259 C C . ASP A 1 165 ? -2.828 2.016 -5.226 1.00 98.69 165 ASP A C 1
ATOM 1261 O O . ASP A 1 165 ? -3.948 1.645 -4.866 1.00 98.69 165 ASP A O 1
ATOM 1265 N N . CYS A 1 166 ? -2.308 1.622 -6.390 1.00 98.88 166 CYS A N 1
ATOM 1266 C CA . CYS A 1 166 ? -2.996 0.678 -7.265 1.00 98.88 166 CYS A CA 1
ATOM 1267 C C . CYS A 1 166 ? -3.171 -0.693 -6.603 1.00 98.88 166 CYS A C 1
ATOM 1269 O O . CYS A 1 166 ? -4.276 -1.243 -6.575 1.00 98.88 166 CYS A O 1
ATOM 1271 N N . LEU A 1 167 ? -2.113 -1.237 -6.000 1.00 98.88 167 LEU A N 1
ATOM 1272 C CA . LEU A 1 167 ? -2.184 -2.503 -5.270 1.00 98.88 167 LEU A CA 1
ATOM 1273 C C . LEU A 1 167 ? -3.148 -2.399 -4.072 1.00 98.88 167 LEU A C 1
ATOM 1275 O O . LEU A 1 167 ? -3.913 -3.333 -3.815 1.00 98.88 167 LEU A O 1
ATOM 1279 N N . ALA A 1 168 ? -3.204 -1.242 -3.405 1.00 98.81 168 ALA A N 1
ATOM 1280 C CA . ALA A 1 168 ? -4.183 -0.952 -2.363 1.00 98.81 168 ALA A CA 1
ATOM 1281 C C . ALA A 1 168 ? -5.624 -0.969 -2.896 1.00 98.81 168 ALA A C 1
ATOM 1283 O O . ALA A 1 168 ? -6.515 -1.507 -2.236 1.00 98.81 168 ALA A O 1
ATOM 1284 N N . GLY A 1 169 ? -5.863 -0.451 -4.103 1.00 98.81 169 GLY A N 1
ATOM 1285 C CA . GLY A 1 169 ? -7.156 -0.530 -4.785 1.00 98.81 169 GLY A CA 1
ATOM 1286 C C . GLY A 1 169 ? -7.583 -1.968 -5.083 1.00 98.81 169 GLY A C 1
ATOM 1287 O O . GLY A 1 169 ? -8.721 -2.358 -4.799 1.00 98.81 169 GLY A O 1
ATOM 1288 N N . ALA A 1 170 ? -6.661 -2.794 -5.584 1.00 98.81 170 ALA A N 1
ATOM 1289 C CA . ALA A 1 170 ? -6.913 -4.219 -5.806 1.00 98.81 170 ALA A CA 1
ATOM 1290 C C . ALA A 1 170 ? -7.281 -4.935 -4.495 1.00 98.81 170 ALA A C 1
ATOM 1292 O O . ALA A 1 170 ? -8.273 -5.671 -4.438 1.00 98.81 170 ALA A O 1
ATOM 1293 N N . ALA A 1 171 ? -6.538 -4.660 -3.419 1.00 98.62 171 ALA A N 1
ATOM 1294 C CA . ALA A 1 171 ? -6.818 -5.190 -2.090 1.00 98.62 171 ALA A CA 1
ATOM 1295 C C . ALA A 1 171 ? -8.164 -4.698 -1.532 1.00 98.62 171 ALA A C 1
ATOM 1297 O O . ALA A 1 171 ? -8.931 -5.487 -0.981 1.00 98.62 171 ALA A O 1
ATOM 1298 N N . ALA A 1 172 ? -8.503 -3.420 -1.718 1.00 98.56 172 ALA A N 1
ATOM 1299 C CA . ALA A 1 172 ? -9.783 -2.854 -1.303 1.00 98.56 172 ALA A CA 1
ATOM 1300 C C . ALA A 1 172 ? -10.960 -3.632 -1.903 1.00 98.56 172 ALA A C 1
ATOM 1302 O O . ALA A 1 172 ? -11.876 -4.015 -1.173 1.00 98.56 172 ALA A O 1
ATOM 1303 N N . LYS A 1 173 ? -10.907 -3.956 -3.201 1.00 98.56 173 LYS A N 1
ATOM 1304 C CA . LYS A 1 173 ? -11.924 -4.800 -3.842 1.00 98.56 173 LYS A CA 1
ATOM 1305 C C . LYS A 1 173 ? -11.960 -6.211 -3.262 1.00 98.56 173 LYS A C 1
ATOM 1307 O O . LYS A 1 173 ? -13.041 -6.715 -2.957 1.00 98.56 173 LYS A O 1
ATOM 1312 N N . ALA A 1 174 ? -10.800 -6.840 -3.088 1.00 98.44 174 ALA A N 1
ATOM 1313 C CA . ALA A 1 174 ? -10.697 -8.197 -2.556 1.00 98.44 174 ALA A CA 1
ATOM 1314 C C . ALA A 1 174 ? -11.292 -8.326 -1.142 1.00 98.44 174 ALA A C 1
ATOM 1316 O O . ALA A 1 174 ? -11.961 -9.315 -0.843 1.00 98.44 174 ALA A O 1
ATOM 1317 N N . LEU A 1 175 ? -11.101 -7.306 -0.299 1.00 98.31 175 LEU A N 1
ATOM 1318 C CA . LEU A 1 175 ? -11.578 -7.240 1.087 1.00 98.31 175 LEU A CA 1
ATOM 1319 C C . LEU A 1 175 ? -12.961 -6.563 1.225 1.00 98.31 175 LEU A C 1
ATOM 1321 O O . LEU A 1 175 ? -13.391 -6.242 2.338 1.00 98.31 175 LEU A O 1
ATOM 1325 N N . GLY A 1 176 ? -13.663 -6.321 0.112 1.00 97.31 176 GLY A N 1
ATOM 1326 C CA . GLY A 1 176 ? -15.033 -5.801 0.106 1.00 97.31 176 GLY A CA 1
ATOM 1327 C C . GLY A 1 176 ? -15.181 -4.344 0.561 1.00 97.31 176 GLY A C 1
ATOM 1328 O O . GLY A 1 176 ? -16.248 -3.963 1.038 1.00 97.31 176 GLY A O 1
ATOM 1329 N N . ARG A 1 177 ? -14.131 -3.525 0.450 1.00 97.31 177 ARG A N 1
ATOM 1330 C CA . ARG A 1 177 ? -14.192 -2.078 0.706 1.00 97.31 177 ARG A CA 1
ATOM 1331 C C . ARG A 1 177 ? -14.824 -1.330 -0.472 1.00 97.31 177 ARG A C 1
ATOM 1333 O O . ARG A 1 177 ? -14.757 -1.820 -1.601 1.00 97.31 177 ARG A O 1
ATOM 1340 N N . PRO A 1 178 ? -15.460 -0.166 -0.245 1.00 96.69 178 PRO A N 1
ATOM 1341 C CA . PRO A 1 178 ? -16.159 0.560 -1.302 1.00 96.69 178 PRO A CA 1
ATOM 1342 C C . PRO A 1 178 ? -15.194 1.145 -2.343 1.00 96.69 178 PRO A C 1
ATOM 1344 O O . PRO A 1 178 ? -14.049 1.467 -2.042 1.00 96.69 178 PRO A O 1
ATOM 1347 N N . ALA A 1 179 ? -15.685 1.351 -3.566 1.00 93.19 179 ALA A N 1
ATOM 1348 C CA . ALA A 1 179 ? -14.928 2.009 -4.638 1.00 93.19 179 ALA A CA 1
ATOM 1349 C C . ALA A 1 179 ? -14.762 3.527 -4.423 1.00 93.19 179 ALA A C 1
ATOM 1351 O O . ALA A 1 179 ? -13.923 4.157 -5.049 1.00 93.19 179 ALA A O 1
ATOM 1352 N N . LYS A 1 180 ? -15.589 4.137 -3.565 1.00 93.44 180 LYS A N 1
ATOM 1353 C CA . LYS A 1 180 ? -15.676 5.590 -3.350 1.00 93.44 180 LYS A CA 1
ATOM 1354 C C . LYS A 1 180 ? -15.563 5.927 -1.860 1.00 93.44 180 LYS A C 1
ATOM 1356 O O . LYS A 1 180 ? -15.714 5.053 -1.013 1.00 93.44 180 LYS A O 1
ATOM 1361 N N . GLY A 1 181 ? -15.350 7.208 -1.550 1.00 93.44 181 GLY A N 1
ATOM 1362 C CA . GLY A 1 181 ? -15.235 7.722 -0.173 1.00 93.44 181 GLY A CA 1
ATOM 1363 C C . GLY A 1 181 ? -13.794 7.884 0.324 1.00 93.44 181 GLY A C 1
ATOM 1364 O O . GLY A 1 181 ? -13.572 8.328 1.451 1.00 93.44 181 GLY A O 1
ATOM 1365 N N . TRP A 1 182 ? -12.817 7.556 -0.521 1.00 95.06 182 TRP A N 1
ATOM 1366 C CA . TRP A 1 182 ? -11.394 7.737 -0.259 1.00 95.06 182 TRP A CA 1
ATOM 1367 C C . TRP A 1 182 ? -10.998 9.213 -0.338 1.00 95.06 182 TRP A C 1
ATOM 1369 O O . TRP A 1 182 ? -11.489 9.957 -1.184 1.00 95.06 182 TRP A O 1
ATOM 1379 N N . LYS A 1 183 ? -10.067 9.642 0.519 1.00 93.19 183 LYS A N 1
ATOM 1380 C CA . LYS A 1 183 ? -9.483 10.995 0.483 1.00 93.19 183 LYS A CA 1
ATOM 1381 C C . LYS A 1 183 ? -8.235 11.047 -0.411 1.00 93.19 183 LYS A C 1
ATOM 1383 O O . LYS A 1 183 ? -7.232 11.637 -0.028 1.00 93.19 183 LYS A O 1
ATOM 1388 N N . LEU A 1 184 ? -8.308 10.413 -1.580 1.00 95.81 184 LEU A N 1
ATOM 1389 C CA . LEU A 1 184 ? -7.248 10.393 -2.591 1.00 95.81 184 LEU A CA 1
ATOM 1390 C C . LEU A 1 184 ? -7.551 11.440 -3.664 1.00 95.81 184 LEU A C 1
ATOM 1392 O O . LEU A 1 184 ? -8.716 11.764 -3.907 1.00 95.81 184 LEU A O 1
ATOM 1396 N N . LYS A 1 185 ? -6.516 11.977 -4.310 1.00 96.31 185 LYS A N 1
ATOM 1397 C CA . LYS A 1 185 ? -6.653 12.991 -5.367 1.00 96.31 185 LYS A CA 1
ATOM 1398 C C . LYS A 1 185 ? -5.673 12.727 -6.507 1.00 96.31 185 LYS A C 1
ATOM 1400 O O . LYS A 1 185 ? -4.685 12.024 -6.325 1.00 96.31 185 LYS A O 1
ATOM 1405 N N . GLY A 1 186 ? -5.946 13.315 -7.671 1.00 96.75 186 GLY A N 1
ATOM 1406 C CA . GLY A 1 186 ? -5.042 13.271 -8.823 1.00 96.75 186 GLY A CA 1
ATOM 1407 C C . GLY A 1 186 ? -4.657 11.846 -9.227 1.00 96.75 186 GLY A C 1
ATOM 1408 O O . GLY A 1 186 ? -5.501 10.946 -9.241 1.00 96.75 186 GLY A O 1
ATOM 1409 N N . ASN A 1 187 ? -3.372 11.646 -9.524 1.00 97.56 187 ASN A N 1
ATOM 1410 C CA . ASN A 1 187 ? -2.840 10.351 -9.948 1.00 97.56 187 ASN A CA 1
ATOM 1411 C C . ASN A 1 187 ? -2.951 9.272 -8.857 1.00 97.56 187 ASN A C 1
ATOM 1413 O O . ASN A 1 187 ? -3.170 8.108 -9.183 1.00 97.56 187 ASN A O 1
ATOM 1417 N N . GLN A 1 188 ? -2.954 9.656 -7.578 1.00 97.19 188 GLN A N 1
ATOM 1418 C CA . GLN A 1 188 ? -3.187 8.731 -6.468 1.00 97.19 188 GLN A CA 1
ATOM 1419 C C . GLN A 1 188 ? -4.555 8.039 -6.574 1.00 97.19 188 GLN A C 1
ATOM 1421 O O . GLN A 1 188 ? -4.665 6.815 -6.511 1.00 97.19 188 GLN A O 1
ATOM 1426 N N . LEU A 1 189 ? -5.612 8.835 -6.782 1.00 97.94 189 LEU A N 1
ATOM 1427 C CA . LEU A 1 189 ? -6.970 8.318 -6.965 1.00 97.94 189 LEU A CA 1
ATOM 1428 C C . LEU A 1 189 ? -7.084 7.522 -8.267 1.00 97.94 189 LEU A C 1
ATOM 1430 O O . LEU A 1 189 ? -7.705 6.464 -8.284 1.00 97.94 189 LEU A O 1
ATOM 1434 N N . TYR A 1 190 ? -6.469 8.013 -9.347 1.00 98.25 190 TYR A N 1
ATOM 1435 C CA . TYR A 1 190 ? -6.479 7.324 -10.637 1.00 98.25 190 TYR A CA 1
ATOM 1436 C C . TYR A 1 190 ? -5.928 5.898 -10.525 1.00 98.25 190 TYR A C 1
ATOM 1438 O O . TYR A 1 190 ? -6.584 4.960 -10.978 1.00 98.25 190 TYR A O 1
ATOM 1446 N N . TRP A 1 191 ? -4.754 5.728 -9.913 1.00 98.69 191 TRP A N 1
ATOM 1447 C CA . TRP A 1 191 ? -4.108 4.424 -9.792 1.00 98.69 191 TRP A CA 1
ATOM 1448 C C . TRP A 1 191 ? -4.829 3.504 -8.818 1.00 98.69 191 TRP A C 1
ATOM 1450 O O . TRP A 1 191 ? -5.048 2.337 -9.149 1.00 98.69 191 TRP A O 1
ATOM 1460 N N . PHE A 1 192 ? -5.306 4.034 -7.690 1.00 98.75 192 PHE A N 1
ATOM 1461 C CA . PHE A 1 192 ? -6.196 3.291 -6.802 1.00 98.75 192 PHE A CA 1
ATOM 1462 C C . PHE A 1 192 ? -7.422 2.747 -7.554 1.00 98.75 192 PHE A C 1
ATOM 1464 O O . PHE A 1 192 ? -7.740 1.560 -7.463 1.00 98.75 192 PHE A O 1
ATOM 1471 N N . ASP A 1 193 ? -8.074 3.578 -8.371 1.00 98.62 193 ASP A N 1
ATOM 1472 C CA . ASP A 1 193 ? -9.228 3.174 -9.173 1.00 98.62 193 ASP A CA 1
ATOM 1473 C C . ASP A 1 193 ? -8.880 2.118 -10.231 1.00 98.62 193 ASP A C 1
ATOM 1475 O O . ASP A 1 193 ? -9.700 1.231 -10.485 1.00 98.62 193 ASP A O 1
ATOM 1479 N N . GLN A 1 194 ? -7.696 2.182 -10.857 1.00 98.62 194 GLN A N 1
ATOM 1480 C CA . GLN A 1 194 ? -7.248 1.149 -11.804 1.00 98.62 194 GLN A CA 1
ATOM 1481 C C . GLN A 1 194 ? -7.155 -0.213 -11.117 1.00 98.62 194 GLN A C 1
ATOM 1483 O O . GLN A 1 194 ? -7.751 -1.190 -11.584 1.00 98.62 194 GLN A O 1
ATOM 1488 N N . GLY A 1 195 ? -6.477 -0.265 -9.971 1.00 98.69 195 GLY A N 1
ATOM 1489 C CA . GLY A 1 195 ? -6.340 -1.489 -9.192 1.00 98.69 195 GLY A CA 1
ATOM 1490 C C . GLY A 1 195 ? -7.679 -1.999 -8.673 1.00 98.69 195 GLY A C 1
ATOM 1491 O O . GLY A 1 195 ? -7.974 -3.190 -8.784 1.00 98.69 195 GLY A O 1
ATOM 1492 N N . TYR A 1 196 ? -8.545 -1.103 -8.190 1.00 98.75 196 TYR A N 1
ATOM 1493 C CA . TYR A 1 196 ? -9.893 -1.462 -7.752 1.00 98.75 196 TYR A CA 1
ATOM 1494 C C . TYR A 1 196 ? -10.725 -2.037 -8.902 1.00 98.75 196 TYR A C 1
ATOM 1496 O O . TYR A 1 196 ? -11.375 -3.069 -8.754 1.00 98.75 196 TYR A O 1
ATOM 1504 N N . LYS A 1 197 ? -10.712 -1.424 -10.088 1.00 98.50 197 LYS A N 1
ATOM 1505 C CA . LYS A 1 197 ? -11.456 -1.936 -11.252 1.00 98.50 197 LYS A CA 1
ATOM 1506 C C . LYS A 1 197 ? -10.946 -3.314 -11.666 1.00 98.50 197 LYS A C 1
ATOM 1508 O O . LYS A 1 197 ? -11.753 -4.247 -11.760 1.00 98.50 197 LYS A O 1
ATOM 1513 N N . ALA A 1 198 ? -9.631 -3.465 -11.815 1.00 98.38 198 ALA A N 1
ATOM 1514 C CA . ALA A 1 198 ? -9.001 -4.727 -12.191 1.00 98.38 198 ALA A CA 1
ATOM 1515 C C . ALA A 1 198 ? -9.222 -5.831 -11.141 1.00 98.38 198 ALA A C 1
ATOM 1517 O O . ALA A 1 198 ? -9.521 -6.974 -11.491 1.00 98.38 198 ALA A O 1
ATOM 1518 N N . GLY A 1 199 ? -9.154 -5.483 -9.852 1.00 98.25 199 GLY A N 1
ATOM 1519 C CA . GLY A 1 199 ? -9.194 -6.429 -8.734 1.00 98.25 199 GLY A CA 1
ATOM 1520 C C . GLY A 1 199 ? -7.920 -7.266 -8.598 1.00 98.25 199 GLY A C 1
ATOM 1521 O O . GLY A 1 199 ? -7.961 -8.333 -7.993 1.00 98.25 199 GLY A O 1
ATOM 1522 N N . GLY A 1 200 ? -6.816 -6.820 -9.193 1.00 97.75 200 GLY A N 1
ATOM 1523 C CA . GLY A 1 200 ? -5.527 -7.502 -9.216 1.00 97.75 200 GLY A CA 1
ATOM 1524 C C . GLY A 1 200 ? -4.424 -6.584 -9.755 1.00 97.75 200 GLY A C 1
ATOM 1525 O O . GLY A 1 200 ? -4.716 -5.467 -10.189 1.00 97.75 200 GLY A O 1
ATOM 1526 N N . PRO A 1 201 ? -3.164 -7.041 -9.734 1.00 98.12 201 PRO A N 1
ATOM 1527 C CA . PRO A 1 201 ? -1.997 -6.220 -10.065 1.00 98.12 201 PRO A CA 1
ATOM 1528 C C . PRO A 1 201 ? -1.798 -5.947 -11.565 1.00 98.12 201 PRO A C 1
ATOM 1530 O O . PRO A 1 201 ? -0.955 -5.127 -11.922 1.00 98.12 201 PRO A O 1
ATOM 1533 N N . SER A 1 202 ? -2.559 -6.589 -12.457 1.00 97.69 202 SER A N 1
ATOM 1534 C CA . SER A 1 202 ? -2.366 -6.473 -13.911 1.00 97.69 202 SER A CA 1
ATOM 1535 C C . SER A 1 202 ? -2.531 -5.052 -14.461 1.00 97.69 202 SER A C 1
ATOM 1537 O O . SER A 1 202 ? -1.972 -4.726 -15.503 1.00 97.69 202 SER A O 1
ATOM 1539 N N . ALA A 1 203 ? -3.272 -4.192 -13.757 1.00 97.81 203 ALA A N 1
ATOM 1540 C CA . ALA A 1 203 ? -3.449 -2.784 -14.108 1.00 97.81 203 ALA A CA 1
ATOM 1541 C C . ALA A 1 203 ? -2.488 -1.839 -13.364 1.00 97.81 203 ALA A C 1
ATOM 1543 O O . ALA A 1 203 ? -2.629 -0.631 -13.492 1.00 97.81 203 ALA A O 1
ATOM 1544 N N . CYS A 1 204 ? -1.533 -2.358 -12.586 1.00 98.50 204 CYS A N 1
ATOM 1545 C CA . CYS A 1 204 ? -0.680 -1.569 -11.689 1.00 98.50 204 CYS A CA 1
ATOM 1546 C C . CYS A 1 204 ? 0.740 -1.332 -12.219 1.00 98.50 204 CYS A C 1
ATOM 1548 O O . CYS A 1 204 ? 1.645 -1.024 -11.443 1.00 98.50 204 CYS A O 1
ATOM 1550 N N . ASN A 1 205 ? 0.969 -1.475 -13.526 1.00 97.94 205 ASN A N 1
ATOM 1551 C CA . ASN A 1 205 ? 2.273 -1.206 -14.130 1.00 97.94 205 ASN A CA 1
ATOM 1552 C C . ASN A 1 205 ? 2.472 0.303 -14.361 1.00 97.94 205 ASN A C 1
ATOM 1554 O O . ASN A 1 205 ? 2.298 0.817 -15.467 1.00 97.94 205 ASN A O 1
ATOM 1558 N N . THR A 1 206 ? 2.830 1.017 -13.294 1.00 97.75 206 THR A N 1
ATOM 1559 C CA . THR A 1 206 ? 3.136 2.455 -13.327 1.00 97.75 206 THR A CA 1
ATOM 1560 C C . THR A 1 206 ? 4.452 2.758 -14.036 1.00 97.75 206 THR A C 1
ATOM 1562 O O . THR A 1 206 ? 4.631 3.862 -14.541 1.00 97.75 206 THR A O 1
ATOM 1565 N N . TRP A 1 207 ? 5.360 1.788 -14.139 1.00 96.62 207 TRP A N 1
ATOM 1566 C CA . TRP A 1 207 ? 6.663 1.931 -14.794 1.00 96.62 207 TRP A CA 1
ATOM 1567 C C . TRP A 1 207 ? 6.555 2.065 -16.316 1.00 96.62 207 TRP A C 1
ATOM 1569 O O . TRP A 1 207 ? 7.339 2.787 -16.919 1.00 96.62 207 TRP A O 1
ATOM 1579 N N . LYS A 1 208 ? 5.525 1.464 -16.928 1.00 94.75 208 LYS A N 1
ATOM 1580 C CA . LYS A 1 208 ? 5.173 1.661 -18.348 1.00 94.75 208 LYS A CA 1
ATOM 1581 C C . LYS A 1 208 ? 4.265 2.866 -18.613 1.00 94.75 208 LYS A C 1
ATOM 1583 O O . LYS A 1 208 ? 3.954 3.155 -19.766 1.00 94.75 208 LYS A O 1
ATOM 1588 N N . ALA A 1 209 ? 3.786 3.544 -17.573 1.00 94.38 209 ALA A N 1
ATOM 1589 C CA . ALA A 1 209 ? 2.833 4.632 -17.741 1.00 94.38 209 ALA A CA 1
ATOM 1590 C C . ALA A 1 209 ? 3.491 5.900 -18.306 1.00 94.38 209 ALA A C 1
ATOM 1592 O O . ALA A 1 209 ? 4.669 6.175 -18.054 1.00 94.38 209 ALA A O 1
ATOM 1593 N N . SER A 1 210 ? 2.704 6.706 -19.024 1.00 91.81 210 SER A N 1
ATOM 1594 C CA . SER A 1 210 ? 3.137 8.023 -19.496 1.00 91.81 210 SER A CA 1
ATOM 1595 C C . SER A 1 210 ? 3.456 8.954 -18.326 1.00 91.81 210 SER A C 1
ATOM 1597 O O . SER A 1 210 ? 2.815 8.872 -17.276 1.00 91.81 210 SER A O 1
ATOM 1599 N N . ALA A 1 211 ? 4.373 9.903 -18.536 1.00 88.44 211 ALA A N 1
ATOM 1600 C CA . ALA A 1 211 ? 4.760 10.886 -17.520 1.00 88.44 211 ALA A CA 1
ATOM 1601 C C . ALA A 1 211 ? 3.550 11.619 -16.911 1.00 88.44 211 ALA A C 1
ATOM 1603 O O . ALA A 1 211 ? 3.482 11.790 -15.705 1.00 88.44 211 ALA A O 1
ATOM 1604 N N . SER A 1 212 ? 2.529 11.952 -17.708 1.00 90.50 212 SER A N 1
ATOM 1605 C CA . SER A 1 212 ? 1.300 12.606 -17.226 1.00 90.50 212 SER A CA 1
ATOM 1606 C C . SER A 1 212 ? 0.503 11.800 -16.189 1.00 90.50 212 SER A C 1
ATOM 1608 O O . SER A 1 212 ? -0.238 12.378 -15.395 1.00 90.50 212 SER A O 1
ATOM 1610 N N . LYS A 1 213 ? 0.637 10.469 -16.183 1.00 92.94 213 LYS A N 1
ATOM 1611 C CA . LYS A 1 213 ? -0.011 9.574 -15.211 1.00 92.94 213 LYS A CA 1
ATOM 1612 C C . LYS A 1 213 ? 0.837 9.322 -13.971 1.00 92.94 213 LYS A C 1
ATOM 1614 O O . LYS A 1 213 ? 0.380 8.634 -13.062 1.00 92.94 213 LYS A O 1
ATOM 1619 N N . VAL A 1 214 ? 2.052 9.858 -13.941 1.00 91.25 214 VAL A N 1
ATOM 1620 C CA . VAL A 1 214 ? 3.000 9.741 -12.828 1.00 91.25 214 VAL A CA 1
ATOM 1621 C C . VAL A 1 214 ? 3.645 11.092 -12.493 1.00 91.25 214 VAL A C 1
ATOM 1623 O O . VAL A 1 214 ? 4.714 11.139 -11.894 1.00 91.25 214 VAL A O 1
ATOM 1626 N N . ALA A 1 215 ? 2.989 12.176 -12.911 1.00 86.25 215 ALA A N 1
ATOM 1627 C CA . ALA A 1 215 ? 3.309 13.556 -12.574 1.00 86.25 215 ALA A CA 1
ATOM 1628 C C . ALA A 1 215 ? 2.620 13.96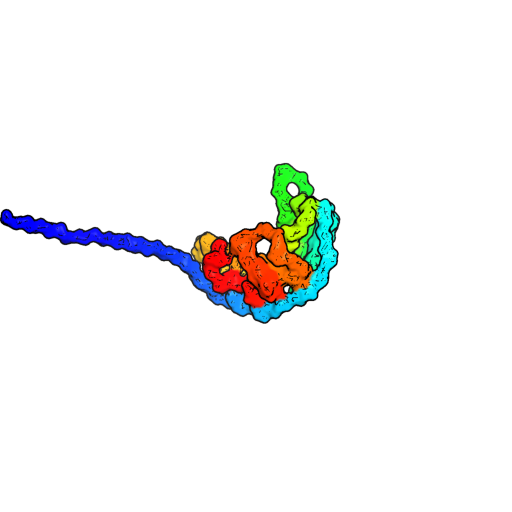3 -11.273 1.00 86.25 215 ALA A C 1
ATOM 1630 O O . ALA A 1 215 ? 1.617 13.314 -10.890 1.00 86.25 215 ALA A O 1
#

Secondary structure (DSSP, 8-state):
---------------------PPP---HHHHS-GGGG--PPPP--------SSHHHHHHHHHHHHHHHHHHHT-PPPEEEEEE---BSB----EEEEETTEEEEEE-HHHHH-S--HHHHHHHHHHHHHHHHHHTTHHHHHHT---TT-HHHHHHHHHHHHHHHHHHHHHHHHHTT--SS-----HHHHHHHHHHHHHTSGGG---TTS-GGG--

Radius of gyration: 23.12 Å; Cα contacts (8 Å, |Δi|>4): 323; chains: 1; bounding box: 38×74×80 Å

Solvent-accessible surface area (backbone atoms only — not comparable to full-atom values): 12162 Å² total; per-residue (Å²): 141,79,90,81,85,86,82,82,78,86,80,75,81,78,76,76,78,68,75,81,70,72,77,78,76,74,57,52,55,57,64,65,35,68,64,45,73,42,66,64,43,48,80,33,90,60,88,54,57,79,37,63,39,65,69,38,31,54,52,19,52,56,44,42,53,53,38,49,23,61,31,70,73,49,70,91,71,46,78,48,76,48,74,56,74,88,68,104,55,92,66,64,52,48,70,42,75,53,99,76,32,37,39,29,45,40,18,60,62,58,20,60,36,85,67,51,60,68,58,50,48,53,57,32,20,42,48,25,43,54,51,31,50,77,64,44,31,47,58,50,59,73,68,52,83,44,89,87,40,63,71,52,44,55,35,52,50,36,25,56,52,34,25,15,31,4,36,18,17,9,48,33,46,21,52,70,46,75,99,68,90,68,98,58,56,73,45,48,35,53,30,19,50,38,2,33,71,61,21,16,42,53,60,32,59,40,58,72,48,57,66,85,68,35,99

Foldseek 3Di:
DDDDDDDDDDPDPPPPPPPPQQPQDPPCLQQVFCQLVDAFFAQFAQPQDADQAPVSLVSNLQSLQVRLCNRVVHDRFDEAEDEDEDDPDPDDWAWAADPRGIYIHDYNVRNHDPDCQVVLQRSQLRVLVVVCVVRCNVVCLVPDDPPPDPVSNLLSVLLSSLLSLLSSLLSCQSHVHDLDDHPDDDLSNVSSNQSVVRSGSNSSSSSNDGSNSSD